Protein AF-A0A6I5X3L8-F1 (afdb_monomer)

pLDDT: mean 76.24, std 20.98, range [29.53, 98.12]

Sequence (202 aa):
MTALTVMTTLAADHVDAEERAVTPRTRTAPDVDALTDAVRVRVLARQAELRAQGRDLDLSEVEELADRMLAALPTVHPLDEPLGPFYDTAGLVAWLGISRQALFDRVRRGTVLACRTSDGHLLYPSLQFGRAGQVRPGVQEAVGAFTRRDIDGWTVGTWLTTPTAVFEGHSAVDYLVVHRSSAAAVRWVAQCAVEDAARWAA

Structure (mmCIF, N/CA/C/O backbone):
data_AF-A0A6I5X3L8-F1
#
_entry.id   AF-A0A6I5X3L8-F1
#
loop_
_atom_site.group_PDB
_atom_site.id
_atom_site.type_symbol
_atom_site.label_atom_id
_atom_site.label_alt_id
_atom_site.label_comp_id
_atom_site.label_asym_id
_atom_site.label_entity_id
_atom_site.label_seq_id
_atom_site.pdbx_PDB_ins_code
_atom_site.Cartn_x
_atom_site.Cartn_y
_atom_site.Cartn_z
_atom_site.occupancy
_atom_site.B_iso_or_equiv
_atom_site.auth_seq_id
_atom_site.auth_comp_id
_atom_site.auth_asym_id
_atom_site.auth_atom_id
_atom_site.pdbx_PDB_model_num
ATOM 1 N N . MET A 1 1 ? 79.323 -0.487 -27.328 1.00 42.06 1 MET A N 1
ATOM 2 C CA . MET A 1 1 ? 78.078 0.162 -26.869 1.00 42.06 1 MET A CA 1
ATOM 3 C C . MET A 1 1 ? 77.723 -0.485 -25.541 1.00 42.06 1 MET A C 1
ATOM 5 O O . MET A 1 1 ? 77.599 -1.699 -25.488 1.00 42.06 1 MET A O 1
ATOM 9 N N . THR A 1 2 ? 77.809 0.300 -24.475 1.00 31.92 2 THR A N 1
ATOM 10 C CA . THR A 1 2 ? 78.197 -0.095 -23.111 1.00 31.92 2 THR A CA 1
ATOM 11 C C . THR A 1 2 ? 77.039 -0.661 -22.285 1.00 31.92 2 THR A C 1
ATOM 13 O O . THR A 1 2 ? 75.935 -0.131 -22.339 1.00 31.92 2 THR A O 1
ATOM 16 N N . ALA A 1 3 ? 77.318 -1.691 -21.481 1.00 34.28 3 ALA A N 1
ATOM 17 C CA . ALA A 1 3 ? 76.490 -2.123 -20.357 1.00 34.28 3 ALA A CA 1
ATOM 18 C C . ALA A 1 3 ? 76.974 -1.440 -19.066 1.00 34.28 3 ALA A C 1
ATOM 20 O O . ALA A 1 3 ? 78.182 -1.409 -18.838 1.00 34.28 3 ALA A O 1
ATOM 21 N N . LEU A 1 4 ? 76.066 -0.957 -18.208 1.00 32.41 4 LEU A N 1
ATOM 22 C CA . LEU A 1 4 ? 76.307 -0.881 -16.762 1.00 32.41 4 LEU A CA 1
ATOM 23 C C . LEU A 1 4 ? 74.988 -0.824 -15.965 1.00 32.41 4 LEU A C 1
ATOM 25 O O . LEU A 1 4 ? 74.105 -0.016 -16.233 1.00 32.41 4 LEU A O 1
ATOM 29 N N . THR A 1 5 ? 74.915 -1.712 -14.982 1.00 36.94 5 THR A N 1
ATOM 30 C CA . THR A 1 5 ? 73.902 -1.912 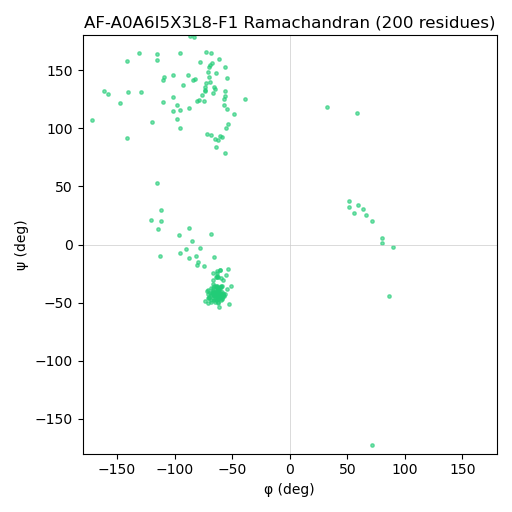-13.938 1.00 36.94 5 THR A CA 1
ATOM 31 C C . THR A 1 5 ? 73.887 -0.794 -12.892 1.00 36.94 5 THR A C 1
ATOM 33 O O . THR A 1 5 ? 74.967 -0.416 -12.451 1.00 36.94 5 THR A O 1
ATOM 36 N N . VAL A 1 6 ? 72.703 -0.414 -12.372 1.00 36.19 6 VAL A N 1
ATOM 37 C CA . VAL A 1 6 ? 72.481 -0.078 -10.941 1.00 36.19 6 VAL A CA 1
ATOM 38 C C . VAL A 1 6 ? 71.051 -0.484 -10.510 1.00 36.19 6 VAL A C 1
ATOM 40 O O . VAL A 1 6 ? 70.070 -0.034 -11.092 1.00 36.19 6 VAL A O 1
ATOM 43 N N . MET A 1 7 ? 70.952 -1.345 -9.487 1.00 34.78 7 MET A N 1
ATOM 44 C CA . MET A 1 7 ? 69.755 -1.656 -8.677 1.00 34.78 7 MET A CA 1
ATOM 45 C C . MET A 1 7 ? 69.376 -0.478 -7.763 1.00 34.78 7 MET A C 1
ATOM 47 O O . MET A 1 7 ? 70.297 0.129 -7.232 1.00 34.78 7 MET A O 1
ATOM 51 N N . THR A 1 8 ? 68.083 -0.263 -7.452 1.00 32.28 8 THR A N 1
ATOM 52 C CA . THR A 1 8 ? 67.546 0.023 -6.086 1.00 32.28 8 THR A CA 1
ATOM 53 C C . THR A 1 8 ? 65.996 0.001 -6.077 1.00 32.28 8 THR A C 1
ATOM 55 O O . THR A 1 8 ? 65.351 0.883 -6.624 1.00 32.28 8 THR A O 1
ATOM 58 N N . THR A 1 9 ? 65.426 -1.060 -5.491 1.00 29.53 9 THR A N 1
ATOM 59 C CA . THR A 1 9 ? 64.370 -1.123 -4.449 1.00 29.53 9 THR A CA 1
ATOM 60 C C . THR A 1 9 ? 63.244 -0.063 -4.351 1.00 29.53 9 THR A C 1
ATOM 62 O O . THR A 1 9 ? 63.488 1.071 -3.965 1.00 29.53 9 THR A O 1
ATOM 65 N N . LEU A 1 10 ? 62.001 -0.557 -4.521 1.00 32.00 10 LEU A N 1
ATOM 66 C CA . LEU A 1 10 ? 60.796 -0.411 -3.665 1.00 32.00 10 LEU A CA 1
ATOM 67 C C . LEU A 1 10 ? 60.232 0.994 -3.332 1.00 32.00 10 LEU A C 1
ATOM 69 O O . LEU A 1 10 ? 60.766 1.693 -2.480 1.00 32.00 10 LEU A O 1
ATOM 73 N N . ALA A 1 11 ? 59.030 1.292 -3.839 1.00 32.03 11 ALA A N 1
ATOM 74 C CA . ALA A 1 11 ? 57.932 1.874 -3.055 1.00 32.03 11 ALA A CA 1
ATOM 75 C C . ALA A 1 11 ? 56.604 1.664 -3.798 1.00 32.03 11 ALA A C 1
ATOM 77 O O . ALA A 1 11 ? 56.519 1.851 -5.008 1.00 32.03 11 ALA A O 1
ATOM 78 N N . ALA A 1 12 ? 55.615 1.194 -3.049 1.00 34.75 12 ALA A N 1
ATOM 79 C CA . ALA A 1 12 ? 54.332 0.705 -3.510 1.00 34.75 12 ALA A CA 1
ATOM 80 C C . ALA A 1 12 ? 53.349 1.826 -3.870 1.00 34.75 12 ALA A C 1
ATOM 82 O O . ALA A 1 12 ? 53.431 2.941 -3.356 1.00 34.75 12 ALA A O 1
ATOM 83 N N . ASP A 1 13 ? 52.398 1.440 -4.718 1.00 36.12 13 ASP A N 1
ATOM 84 C CA . ASP A 1 13 ? 51.126 2.097 -4.991 1.00 36.12 13 ASP A CA 1
ATOM 85 C C . ASP A 1 13 ? 50.457 2.678 -3.736 1.00 36.12 13 ASP A C 1
ATOM 87 O O . ASP A 1 13 ? 50.118 1.964 -2.786 1.00 36.12 13 ASP A O 1
ATOM 91 N N . HIS A 1 14 ? 50.156 3.970 -3.794 1.00 34.03 14 HIS A N 1
ATOM 92 C CA . HIS A 1 14 ? 48.988 4.536 -3.131 1.00 34.03 14 HIS A CA 1
ATOM 93 C C . HIS A 1 14 ? 48.406 5.602 -4.052 1.00 34.03 14 HIS A C 1
ATOM 95 O O . HIS A 1 14 ? 48.840 6.751 -4.065 1.00 34.03 14 HIS A O 1
ATOM 101 N N . VAL A 1 15 ? 47.463 5.177 -4.891 1.00 39.91 15 VAL A N 1
ATOM 102 C CA . VAL A 1 15 ? 46.553 6.090 -5.575 1.00 39.91 15 VAL A CA 1
ATOM 103 C C . VAL A 1 15 ? 45.274 6.075 -4.753 1.00 39.91 15 VAL A C 1
ATOM 105 O O . VAL A 1 15 ? 44.576 5.063 -4.702 1.00 39.91 15 VAL A O 1
ATOM 108 N N . ASP A 1 16 ? 45.038 7.184 -4.060 1.00 32.69 16 ASP A N 1
ATOM 109 C CA . ASP A 1 16 ? 43.863 7.461 -3.246 1.00 32.69 16 ASP A CA 1
ATOM 110 C C . ASP A 1 16 ? 42.579 7.311 -4.076 1.00 32.69 16 ASP A C 1
ATOM 112 O O . ASP A 1 16 ? 42.188 8.196 -4.839 1.00 32.69 16 ASP A O 1
ATOM 116 N N . ALA A 1 17 ? 41.908 6.173 -3.921 1.00 35.66 17 ALA A N 1
ATOM 117 C CA . ALA A 1 17 ? 40.502 6.028 -4.250 1.00 35.66 17 ALA A CA 1
ATOM 118 C C . ALA A 1 17 ? 39.717 6.259 -2.956 1.00 35.66 17 ALA A C 1
ATOM 120 O O . ALA A 1 17 ? 39.639 5.377 -2.103 1.00 35.66 17 ALA A O 1
ATOM 121 N N . GLU A 1 18 ? 39.161 7.463 -2.801 1.00 33.53 18 GLU A N 1
ATOM 122 C CA . GLU A 1 18 ? 38.148 7.760 -1.789 1.00 33.53 18 GLU A CA 1
ATOM 123 C C . GLU A 1 18 ? 36.940 6.837 -1.998 1.00 33.53 18 GLU A C 1
ATOM 125 O O . GLU A 1 18 ? 35.997 7.125 -2.741 1.00 33.53 18 GLU A O 1
ATOM 130 N N . GLU A 1 19 ? 36.970 5.707 -1.304 1.00 31.98 19 GLU A N 1
ATOM 131 C CA . GLU A 1 19 ? 35.821 4.882 -0.995 1.00 31.98 19 GLU A CA 1
ATOM 132 C C . GLU A 1 19 ? 34.868 5.729 -0.142 1.00 31.98 19 GLU A C 1
ATOM 134 O O . GLU A 1 19 ? 34.957 5.799 1.085 1.00 31.98 19 GLU A O 1
ATOM 139 N N . ARG A 1 20 ? 33.956 6.442 -0.813 1.00 34.31 20 ARG A N 1
ATOM 140 C CA . ARG A 1 20 ? 32.782 7.043 -0.178 1.00 34.31 20 ARG A CA 1
ATOM 141 C C . ARG A 1 20 ? 31.912 5.915 0.362 1.00 34.31 20 ARG A C 1
ATOM 143 O O . ARG A 1 20 ? 30.954 5.492 -0.282 1.00 34.31 20 ARG A O 1
ATOM 150 N N . ALA A 1 21 ? 32.257 5.452 1.557 1.00 32.84 21 ALA A N 1
ATOM 151 C CA . ALA A 1 21 ? 31.416 4.619 2.385 1.00 32.84 21 ALA A CA 1
ATOM 152 C C . ALA A 1 21 ? 30.064 5.326 2.546 1.00 32.84 21 ALA A C 1
ATOM 154 O O . ALA A 1 21 ? 29.917 6.307 3.278 1.00 32.84 21 ALA A O 1
ATOM 155 N N . VAL A 1 22 ? 29.059 4.837 1.820 1.00 34.56 22 VAL A N 1
ATOM 156 C CA . VAL A 1 22 ? 27.661 5.037 2.185 1.00 34.56 22 VAL A CA 1
ATOM 157 C C . VAL A 1 22 ? 27.489 4.294 3.501 1.00 34.56 22 VAL A C 1
ATOM 159 O O . VAL A 1 22 ? 27.236 3.095 3.535 1.00 34.56 22 VAL A O 1
ATOM 162 N N . THR A 1 23 ? 27.699 5.004 4.606 1.00 29.80 23 THR A N 1
ATOM 163 C CA . THR A 1 23 ? 27.299 4.535 5.926 1.00 29.80 23 THR A CA 1
ATOM 164 C C . THR A 1 23 ? 25.797 4.260 5.853 1.00 29.80 23 THR A C 1
ATOM 166 O O . THR A 1 23 ? 25.040 5.196 5.554 1.00 29.80 23 THR A O 1
ATOM 169 N N . PRO A 1 24 ? 25.328 3.023 6.099 1.00 33.91 24 PRO A N 1
ATOM 170 C CA . PRO A 1 24 ? 23.912 2.777 6.296 1.00 33.91 24 PRO A CA 1
ATOM 171 C C . PRO A 1 24 ? 23.470 3.718 7.409 1.00 33.91 24 PRO A C 1
ATOM 173 O O . PRO A 1 24 ? 23.999 3.672 8.520 1.00 33.91 24 PRO A O 1
ATOM 176 N N . ARG A 1 25 ? 22.566 4.652 7.105 1.00 33.22 25 ARG A N 1
ATOM 177 C CA . ARG A 1 25 ? 21.971 5.484 8.146 1.00 33.22 25 ARG A CA 1
ATOM 178 C C . ARG A 1 25 ? 21.106 4.547 8.970 1.00 33.22 25 ARG A C 1
ATOM 180 O O . ARG A 1 25 ? 19.961 4.304 8.601 1.00 33.22 25 ARG A O 1
ATOM 187 N N . THR A 1 26 ? 21.655 4.012 10.054 1.00 30.48 26 THR A N 1
ATOM 188 C CA . THR A 1 26 ? 20.891 3.316 11.082 1.00 30.48 26 THR A CA 1
ATOM 189 C C . THR A 1 26 ? 19.913 4.338 11.639 1.00 30.48 26 THR A C 1
ATOM 191 O O . THR A 1 26 ? 20.253 5.178 12.470 1.00 30.48 26 THR A O 1
ATOM 194 N N . ARG A 1 27 ? 18.703 4.363 11.083 1.00 38.72 27 ARG A N 1
ATOM 195 C CA . ARG A 1 27 ? 17.622 5.189 11.593 1.00 38.72 27 ARG A CA 1
ATOM 196 C C . ARG A 1 27 ? 17.214 4.504 12.886 1.00 38.72 27 ARG A C 1
ATOM 198 O O . ARG A 1 27 ? 16.476 3.529 12.826 1.00 38.72 27 ARG A O 1
ATOM 205 N N . THR A 1 28 ? 17.758 4.947 14.020 1.00 37.06 28 THR A N 1
ATOM 206 C CA . THR A 1 28 ? 17.375 4.430 15.337 1.00 37.06 28 THR A CA 1
ATOM 207 C C . THR A 1 28 ? 15.854 4.433 15.388 1.00 37.06 28 THR A C 1
ATOM 209 O O . THR A 1 28 ? 15.230 5.494 15.273 1.00 37.06 28 THR A O 1
ATOM 212 N N . ALA A 1 29 ? 15.256 3.242 15.416 1.00 48.53 29 ALA A N 1
ATOM 213 C CA . ALA A 1 29 ? 13.819 3.118 15.549 1.00 48.53 29 ALA A CA 1
ATOM 214 C C . ALA A 1 29 ? 13.432 3.864 16.836 1.00 48.53 29 ALA A C 1
ATOM 216 O O . ALA A 1 29 ? 14.135 3.718 17.839 1.00 48.53 29 ALA A O 1
ATOM 217 N N . PRO A 1 30 ? 12.406 4.730 16.814 1.00 54.38 30 PRO A N 1
ATOM 218 C CA . PRO A 1 30 ? 11.968 5.392 18.031 1.00 54.38 30 PRO A CA 1
ATOM 219 C C . PRO A 1 30 ? 11.611 4.316 19.060 1.00 54.38 30 PRO A C 1
ATOM 221 O O . PRO A 1 30 ? 10.823 3.420 18.760 1.00 54.38 30 PRO A O 1
ATOM 224 N N . ASP A 1 31 ? 12.236 4.403 20.232 1.00 66.75 31 ASP A N 1
ATOM 225 C CA . ASP A 1 31 ? 12.008 3.495 21.354 1.00 66.75 31 ASP A CA 1
ATOM 226 C C . ASP A 1 31 ? 10.540 3.573 21.821 1.00 66.75 31 ASP A C 1
ATOM 228 O O . ASP A 1 31 ? 9.833 4.552 21.546 1.00 66.75 31 ASP A O 1
ATOM 232 N N . VAL A 1 32 ? 10.072 2.546 22.529 1.00 65.38 32 VAL A N 1
ATOM 233 C CA . VAL A 1 32 ? 8.711 2.430 23.076 1.00 65.38 32 VAL A CA 1
ATOM 234 C C . VAL A 1 32 ? 8.323 3.675 23.874 1.00 65.38 32 VAL A C 1
ATOM 236 O O . VAL A 1 32 ? 7.183 4.135 23.781 1.00 65.38 32 VAL A O 1
ATOM 239 N N . ASP A 1 33 ? 9.276 4.279 24.580 1.00 67.31 33 ASP A N 1
ATOM 24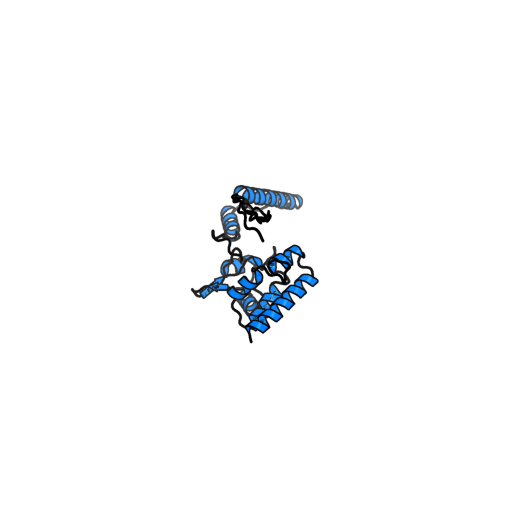0 C CA . ASP A 1 33 ? 9.074 5.519 25.330 1.00 67.31 33 ASP A CA 1
ATOM 241 C C . ASP A 1 33 ? 8.702 6.692 24.414 1.00 67.31 33 ASP A C 1
ATOM 243 O O . ASP A 1 33 ? 7.722 7.397 24.659 1.00 67.31 33 ASP A O 1
ATOM 247 N N . ALA A 1 34 ? 9.401 6.851 23.288 1.00 68.44 34 ALA A N 1
ATOM 248 C CA . ALA A 1 34 ? 9.114 7.908 22.322 1.00 68.44 34 ALA A CA 1
ATOM 249 C C . ALA A 1 34 ? 7.742 7.720 21.652 1.00 68.44 34 ALA A C 1
ATOM 251 O O . ALA A 1 34 ? 7.037 8.699 21.383 1.00 68.44 34 ALA A O 1
ATOM 252 N N . LEU A 1 35 ? 7.338 6.471 21.394 1.00 76.56 35 LEU A N 1
ATOM 253 C CA . LEU A 1 35 ? 5.991 6.155 20.915 1.00 76.56 35 LEU A CA 1
ATOM 254 C C . LEU A 1 35 ? 4.937 6.488 21.978 1.00 76.56 35 LEU A C 1
ATOM 256 O O . LEU A 1 35 ? 3.947 7.154 21.671 1.00 76.56 35 LEU A O 1
ATOM 260 N N . THR A 1 36 ? 5.159 6.058 23.218 1.00 77.50 36 THR A N 1
ATOM 261 C CA . THR A 1 36 ? 4.241 6.278 24.343 1.00 77.50 36 THR A CA 1
ATOM 262 C C . THR A 1 36 ? 4.042 7.770 24.602 1.00 77.50 36 THR A C 1
ATOM 264 O O . THR A 1 36 ? 2.905 8.228 24.739 1.00 77.50 36 THR A O 1
ATOM 267 N N . ASP A 1 37 ? 5.114 8.560 24.557 1.00 80.12 37 ASP A N 1
ATOM 268 C CA . ASP A 1 37 ? 5.053 10.017 24.673 1.00 80.12 37 ASP A CA 1
ATOM 269 C C . ASP A 1 37 ? 4.306 10.656 23.501 1.00 80.12 37 ASP A C 1
ATOM 271 O O . ASP A 1 37 ? 3.439 11.517 23.689 1.00 80.12 37 ASP A O 1
ATOM 275 N N . ALA A 1 38 ? 4.569 10.204 22.274 1.00 74.38 38 ALA A N 1
ATOM 276 C CA . ALA A 1 38 ? 3.875 10.695 21.091 1.00 74.38 38 ALA A CA 1
ATOM 277 C C . ALA A 1 38 ? 2.364 10.395 21.122 1.00 74.38 38 ALA A C 1
ATOM 279 O O . ALA A 1 38 ? 1.569 11.227 20.659 1.00 74.38 38 ALA A O 1
ATOM 280 N N . VAL A 1 39 ? 1.968 9.232 21.649 1.00 83.00 39 VAL A N 1
ATOM 281 C CA . VAL A 1 39 ? 0.567 8.844 21.870 1.00 83.00 39 VAL A CA 1
ATOM 282 C C . VAL A 1 39 ? -0.048 9.705 22.968 1.00 83.00 39 VAL A C 1
ATOM 284 O O . VAL A 1 39 ? -1.092 10.317 22.736 1.00 83.00 39 VAL A O 1
ATOM 287 N N . ARG A 1 40 ? 0.626 9.848 24.117 1.00 84.81 40 ARG A N 1
ATOM 288 C CA . ARG A 1 40 ? 0.184 10.689 25.241 1.00 84.81 40 ARG A CA 1
ATOM 289 C C . ARG A 1 40 ? -0.119 12.114 24.789 1.00 84.81 40 ARG A C 1
ATOM 291 O O . ARG A 1 40 ? -1.209 12.619 25.049 1.00 84.81 40 ARG A O 1
ATOM 298 N N . VAL A 1 41 ? 0.809 12.747 24.071 1.00 87.06 41 VAL A N 1
ATOM 299 C CA . VAL A 1 41 ? 0.642 14.121 23.567 1.00 87.06 41 VAL A CA 1
ATOM 300 C C . VAL A 1 41 ? -0.602 14.244 22.682 1.00 87.06 41 VAL A C 1
ATOM 302 O O . VAL A 1 41 ? -1.369 15.196 22.820 1.00 87.06 41 VAL A O 1
ATOM 305 N N . ARG A 1 42 ? -0.846 13.271 21.797 1.00 86.56 42 ARG A N 1
ATOM 306 C CA . ARG A 1 42 ? -2.001 13.286 20.883 1.00 86.56 42 ARG A CA 1
ATOM 307 C C . ARG A 1 42 ? -3.325 13.046 21.599 1.00 86.56 42 ARG A C 1
ATOM 309 O O . ARG A 1 42 ? -4.304 13.712 21.272 1.00 86.56 42 ARG A O 1
ATOM 316 N N . VAL A 1 43 ? -3.357 12.143 22.579 1.00 85.12 43 VAL A N 1
ATOM 317 C CA . VAL A 1 43 ? -4.552 11.896 23.400 1.00 85.12 43 VAL A CA 1
ATOM 318 C C . VAL A 1 43 ? -4.921 13.150 24.191 1.00 85.12 43 VAL A C 1
ATOM 320 O O . VAL A 1 43 ? -6.080 13.557 24.176 1.00 85.12 43 VAL A O 1
ATOM 323 N N . LEU A 1 44 ? -3.940 13.819 24.806 1.00 86.88 44 LEU A N 1
ATOM 324 C CA . LEU A 1 44 ? -4.170 15.059 25.553 1.00 86.88 44 LEU A CA 1
ATOM 325 C C . LEU A 1 44 ? -4.672 16.195 24.655 1.00 86.88 44 LEU A C 1
ATOM 327 O O . LEU A 1 44 ? -5.631 16.878 25.016 1.00 86.88 44 LEU A O 1
ATOM 331 N N . ALA A 1 45 ? -4.075 16.369 23.472 1.00 83.81 45 ALA A N 1
ATOM 332 C CA . ALA A 1 45 ? -4.543 17.349 22.493 1.00 83.81 45 ALA A CA 1
ATOM 333 C C . ALA A 1 45 ? -5.999 17.073 22.088 1.00 83.81 45 ALA A C 1
ATOM 335 O O . ALA A 1 45 ? -6.844 17.968 22.135 1.00 83.81 45 ALA A O 1
ATOM 336 N N . ARG A 1 46 ? -6.321 15.808 21.789 1.00 78.44 46 ARG A N 1
ATOM 337 C CA . ARG A 1 46 ? -7.680 15.401 21.430 1.00 78.44 46 ARG A CA 1
ATOM 338 C C . ARG A 1 46 ? -8.680 15.632 22.563 1.00 78.44 46 ARG A C 1
ATOM 340 O O . ARG A 1 46 ? -9.811 16.043 22.313 1.00 78.44 46 ARG A O 1
ATOM 347 N N . GLN A 1 47 ? -8.274 15.387 23.803 1.00 83.00 47 GLN A N 1
ATOM 348 C CA . GLN A 1 47 ? -9.118 15.636 24.963 1.00 83.00 47 GLN A CA 1
ATOM 349 C C . GLN A 1 47 ? -9.399 17.130 25.148 1.00 83.00 47 GLN A C 1
ATOM 351 O O . GLN A 1 47 ? -10.533 17.513 25.423 1.00 83.00 47 GLN A O 1
ATOM 356 N N . ALA A 1 48 ? -8.387 17.983 24.970 1.00 83.00 48 ALA A N 1
ATOM 357 C CA . ALA A 1 48 ? -8.549 19.432 25.048 1.00 83.00 48 ALA A CA 1
ATOM 358 C C . ALA A 1 48 ? -9.537 19.955 23.989 1.00 83.00 48 ALA A C 1
ATOM 360 O O . ALA A 1 48 ? -10.421 20.746 24.316 1.00 83.00 48 ALA A O 1
ATOM 361 N N . GLU A 1 49 ? -9.443 19.462 22.750 1.00 74.25 49 GLU A N 1
ATOM 362 C CA . GLU A 1 49 ? -10.393 19.785 21.675 1.00 74.25 49 GLU A CA 1
ATOM 363 C C . GLU A 1 49 ? -11.834 19.398 22.027 1.00 74.25 49 GLU A C 1
ATOM 365 O O . GLU A 1 49 ? -12.757 20.184 21.819 1.00 74.25 49 GLU A O 1
ATOM 370 N N . LEU A 1 50 ? -12.040 18.190 22.560 1.00 69.69 50 LEU A N 1
ATOM 371 C CA . LEU A 1 50 ? -13.369 17.708 22.936 1.00 69.69 50 LEU A CA 1
ATOM 372 C C . LEU A 1 50 ? -13.952 18.521 24.091 1.00 69.69 50 LEU A C 1
ATOM 374 O O . LEU A 1 50 ? -15.119 18.911 24.025 1.00 69.69 50 LEU A O 1
ATOM 378 N N . ARG A 1 51 ? -13.136 18.865 25.093 1.00 79.94 51 ARG A N 1
ATOM 379 C CA . ARG A 1 51 ? -13.573 19.711 26.212 1.00 79.94 51 ARG A CA 1
ATOM 380 C C . ARG A 1 51 ? -13.981 21.102 25.764 1.00 79.94 51 ARG A C 1
ATOM 382 O O . ARG A 1 51 ? -14.994 21.610 26.236 1.00 79.94 51 ARG A O 1
ATOM 389 N N . ALA A 1 52 ? -13.256 21.691 24.813 1.00 83.25 52 ALA A N 1
ATOM 390 C CA . ALA A 1 52 ? -13.648 22.964 24.209 1.00 83.25 52 ALA A CA 1
ATOM 391 C C . ALA A 1 52 ? -15.022 22.890 23.508 1.00 83.25 52 ALA A C 1
ATOM 393 O O . ALA A 1 52 ? -15.690 23.906 23.351 1.00 83.25 52 ALA A O 1
ATOM 394 N N . GLN A 1 53 ? -15.463 21.688 23.126 1.00 81.19 53 GLN A N 1
ATOM 395 C CA . GLN A 1 53 ? -16.772 21.405 22.530 1.00 81.19 53 GLN A CA 1
ATOM 396 C C . GLN A 1 53 ? -17.816 20.925 23.558 1.00 81.19 53 GLN A C 1
ATOM 398 O O . GLN A 1 53 ? -18.895 20.485 23.164 1.00 81.19 53 GLN A O 1
ATOM 403 N N . GLY A 1 54 ? -17.511 20.964 24.862 1.00 82.31 54 GLY A N 1
ATOM 404 C CA . GLY A 1 54 ? -18.395 20.466 25.922 1.00 82.31 54 GLY A CA 1
ATOM 405 C C . GLY A 1 54 ? -18.522 18.938 25.975 1.00 82.31 54 GLY A C 1
ATOM 406 O O . GLY A 1 54 ? -19.492 18.421 26.521 1.00 82.31 54 GLY A O 1
ATOM 407 N N . ARG A 1 55 ? -17.569 18.209 25.386 1.00 76.19 55 ARG A N 1
ATOM 408 C CA . ARG A 1 55 ? -17.496 16.739 25.363 1.00 76.19 55 ARG A CA 1
ATOM 409 C C . ARG A 1 55 ? -16.263 16.265 26.136 1.00 76.19 55 ARG A C 1
ATOM 411 O O . ARG A 1 55 ? -15.333 17.036 26.344 1.00 76.19 55 ARG A O 1
ATOM 418 N N . ASP A 1 56 ? -16.210 14.990 26.505 1.00 75.44 56 ASP A N 1
ATOM 419 C CA . ASP A 1 56 ? -14.994 14.378 27.058 1.00 75.44 56 ASP A CA 1
ATOM 420 C C . ASP A 1 56 ? -14.677 13.055 26.351 1.00 75.44 56 ASP A C 1
ATOM 422 O O . ASP A 1 56 ? -15.506 12.511 25.614 1.00 75.44 56 ASP A O 1
ATOM 426 N N . LEU A 1 57 ? -13.451 12.575 26.540 1.00 74.88 57 LEU A N 1
ATOM 427 C CA . LEU A 1 57 ? -13.068 11.219 26.170 1.00 74.88 57 LEU A CA 1
ATOM 428 C C . LEU A 1 57 ? -13.675 10.234 27.165 1.00 74.88 57 LEU A C 1
ATOM 430 O O . LEU A 1 57 ? -13.526 10.393 28.374 1.00 74.88 57 LEU A O 1
ATOM 434 N N . ASP A 1 58 ? -14.300 9.189 26.638 1.00 74.19 58 ASP A N 1
ATOM 435 C CA . ASP A 1 58 ? -14.679 8.025 27.424 1.00 74.19 58 ASP A CA 1
ATOM 436 C C . ASP A 1 58 ? -13.506 7.038 27.446 1.00 74.19 58 ASP A C 1
ATOM 438 O O . ASP A 1 58 ? -13.059 6.567 26.399 1.00 74.19 58 ASP A O 1
ATOM 442 N N . LEU A 1 59 ? -12.977 6.787 28.643 1.00 72.62 59 LEU A N 1
ATOM 443 C CA . LEU A 1 59 ? -11.855 5.881 28.904 1.00 72.62 59 LEU A CA 1
ATOM 444 C C . LEU A 1 59 ? -12.258 4.751 29.865 1.00 72.62 59 LEU A C 1
ATOM 446 O O . LEU A 1 59 ? -11.399 4.163 30.516 1.00 72.62 59 LEU A O 1
ATOM 450 N N . SER A 1 60 ? -13.557 4.470 29.991 1.00 69.50 60 SER A N 1
ATOM 451 C CA . SER A 1 60 ? -14.083 3.434 30.891 1.00 69.50 60 SER A CA 1
ATOM 452 C C . SER A 1 60 ? -13.558 2.024 30.577 1.00 69.50 60 SER A C 1
ATOM 454 O O . SER A 1 60 ? -13.369 1.234 31.497 1.00 69.50 60 SER A O 1
ATOM 456 N N . GLU A 1 61 ? -13.216 1.747 29.315 1.00 77.12 61 GLU A N 1
ATOM 457 C CA . GLU A 1 61 ? -12.622 0.484 28.844 1.00 77.12 61 GLU A CA 1
ATOM 458 C C . GLU A 1 61 ? -11.196 0.706 28.312 1.00 77.12 61 GLU A C 1
ATOM 460 O O . GLU A 1 61 ? -10.858 0.383 27.170 1.00 77.12 61 GLU A O 1
ATOM 465 N N . VAL A 1 62 ? -10.350 1.334 29.135 1.00 78.31 62 VAL A N 1
ATOM 466 C CA . VAL A 1 62 ? -8.989 1.730 28.736 1.00 78.31 62 VAL A CA 1
ATOM 467 C C . VAL A 1 62 ? -8.118 0.549 28.293 1.00 78.31 62 VAL A C 1
ATOM 469 O O . VAL A 1 62 ? -7.348 0.705 27.350 1.00 78.31 62 VAL A O 1
ATOM 472 N N . GLU A 1 63 ? -8.271 -0.625 28.909 1.00 73.38 63 GLU A N 1
ATOM 473 C CA . GLU A 1 63 ? -7.508 -1.834 28.559 1.00 73.38 63 GLU A CA 1
ATOM 474 C C . GLU A 1 63 ? -7.928 -2.392 27.190 1.00 73.38 63 GLU A C 1
ATOM 476 O O . GLU A 1 63 ? -7.085 -2.622 26.331 1.00 73.38 63 GLU A O 1
ATOM 481 N N . GLU A 1 64 ? -9.230 -2.489 26.902 1.00 66.25 64 GLU A N 1
ATOM 482 C CA . GLU A 1 64 ? -9.707 -2.932 25.581 1.00 66.25 64 GLU A CA 1
ATOM 483 C C . GLU A 1 64 ? -9.369 -1.925 24.472 1.00 66.25 64 GLU A C 1
ATOM 485 O O . GLU A 1 64 ? -9.176 -2.270 23.301 1.00 66.25 64 GLU A O 1
ATOM 490 N N . LEU A 1 65 ? -9.310 -0.638 24.820 1.00 72.00 65 LEU A N 1
ATOM 491 C CA . LEU A 1 65 ? -8.798 0.391 23.927 1.00 72.00 65 LEU A CA 1
ATOM 492 C C . LEU A 1 65 ? -7.292 0.219 23.689 1.00 72.00 65 LEU A C 1
ATOM 494 O O . LEU A 1 65 ? -6.855 0.346 22.543 1.00 72.00 65 LEU A O 1
ATOM 498 N N . ALA A 1 66 ? -6.515 -0.098 24.727 1.00 75.69 66 ALA A N 1
ATOM 499 C CA . ALA A 1 66 ? -5.089 -0.380 24.614 1.00 75.69 66 ALA A CA 1
ATOM 500 C C . ALA A 1 66 ? -4.831 -1.612 23.736 1.00 75.69 66 ALA A C 1
ATOM 502 O O . ALA A 1 66 ? -4.004 -1.530 22.829 1.00 75.69 66 ALA A O 1
ATOM 503 N N . ASP A 1 67 ? -5.600 -2.689 23.898 1.00 70.62 67 ASP A N 1
ATOM 504 C CA . ASP A 1 67 ? -5.526 -3.887 23.054 1.00 70.62 67 ASP A CA 1
ATOM 505 C C . ASP A 1 67 ? -5.827 -3.574 21.586 1.00 70.62 67 ASP A C 1
ATOM 507 O O . ASP A 1 67 ? -5.103 -4.001 20.684 1.00 70.62 67 ASP A O 1
ATOM 511 N N . ARG A 1 68 ? -6.853 -2.756 21.315 1.00 66.44 68 ARG A N 1
ATOM 512 C CA . ARG A 1 68 ? -7.151 -2.293 19.948 1.00 66.44 68 ARG A CA 1
ATOM 513 C C . ARG A 1 68 ? -6.037 -1.428 19.364 1.00 66.44 68 ARG A C 1
ATOM 515 O O . ARG A 1 68 ? -5.784 -1.495 18.162 1.00 66.44 68 ARG A O 1
ATOM 522 N N . MET A 1 69 ? -5.376 -0.612 20.183 1.00 68.06 69 MET A N 1
ATOM 523 C CA . MET A 1 69 ? -4.232 0.196 19.755 1.00 68.06 69 MET A CA 1
ATOM 524 C C . MET A 1 69 ? -2.999 -0.671 19.489 1.00 68.06 69 MET A C 1
ATOM 526 O O . MET A 1 69 ? -2.352 -0.476 18.464 1.00 68.06 69 MET A O 1
ATOM 530 N N . LEU A 1 70 ? -2.716 -1.649 20.356 1.00 70.31 70 LEU A N 1
ATOM 531 C CA . LEU A 1 70 ? -1.658 -2.649 20.193 1.00 70.31 70 LEU A CA 1
ATOM 532 C C . LEU A 1 70 ? -1.865 -3.470 18.920 1.00 70.31 70 LEU A C 1
ATOM 534 O O . LEU A 1 70 ? -0.934 -3.616 18.135 1.00 70.31 70 LEU A O 1
ATOM 538 N N . ALA A 1 71 ? -3.094 -3.917 18.657 1.00 66.12 71 ALA A N 1
ATOM 539 C CA . ALA A 1 71 ? -3.451 -4.629 17.431 1.00 66.12 71 ALA A CA 1
ATOM 540 C C . ALA A 1 71 ? -3.276 -3.777 16.158 1.00 66.12 71 ALA A 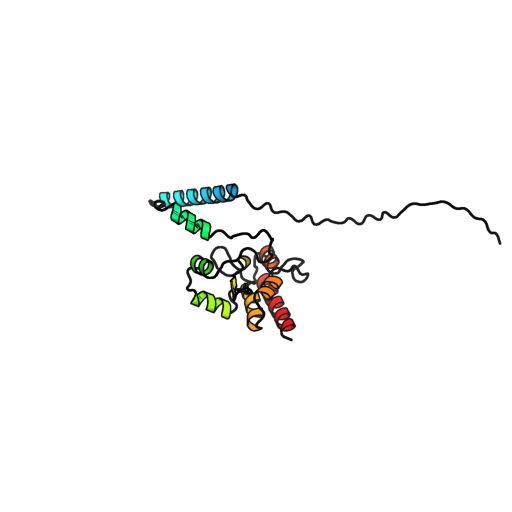C 1
ATOM 542 O O . ALA A 1 71 ? -3.131 -4.319 15.063 1.00 66.12 71 ALA A O 1
ATOM 543 N N . ALA A 1 72 ? -3.288 -2.447 16.285 1.00 62.62 72 ALA A N 1
ATOM 544 C CA . ALA A 1 72 ? -3.024 -1.521 15.188 1.00 62.62 72 ALA A CA 1
ATOM 545 C C . ALA A 1 72 ? -1.528 -1.199 15.011 1.00 62.62 72 ALA A C 1
ATOM 547 O O . ALA A 1 72 ? -1.158 -0.593 13.998 1.00 62.62 72 ALA A O 1
ATOM 548 N N . LEU A 1 73 ? -0.668 -1.573 15.969 1.00 67.31 73 LEU A N 1
ATOM 549 C CA . LEU A 1 73 ? 0.773 -1.388 15.841 1.00 67.31 73 LEU A CA 1
ATOM 550 C C . LEU A 1 73 ? 1.344 -2.399 14.837 1.00 67.31 73 LEU A C 1
ATOM 552 O O . LEU A 1 73 ? 1.021 -3.585 14.886 1.00 67.31 73 LEU A O 1
ATOM 556 N N . PRO A 1 74 ? 2.223 -1.959 13.925 1.00 53.97 74 PRO A N 1
ATOM 557 C CA . PRO A 1 74 ? 2.919 -2.878 13.041 1.00 53.97 74 PRO A CA 1
ATOM 558 C C . PRO A 1 74 ? 3.881 -3.762 13.846 1.00 53.97 74 PRO A C 1
ATOM 560 O O . PRO A 1 74 ? 4.709 -3.255 14.602 1.00 53.97 74 PRO A O 1
ATOM 563 N N . THR A 1 75 ? 3.830 -5.077 13.644 1.00 53.19 75 THR A N 1
ATOM 564 C CA . THR A 1 75 ? 4.849 -5.998 14.161 1.00 53.19 75 THR A CA 1
ATOM 565 C C . THR A 1 75 ? 6.085 -5.945 13.268 1.00 53.19 75 THR A C 1
ATOM 567 O O . THR A 1 75 ? 5.981 -6.165 12.059 1.00 53.19 75 THR A O 1
ATOM 570 N N . VAL A 1 76 ? 7.252 -5.661 13.847 1.00 48.00 76 VAL A N 1
ATOM 571 C CA . V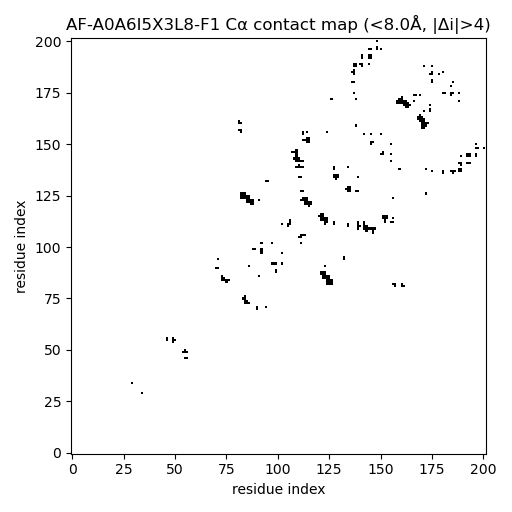AL A 1 76 ? 8.529 -5.618 13.121 1.00 48.00 76 VAL A CA 1
ATOM 572 C C . VAL A 1 76 ? 9.256 -6.947 13.331 1.00 48.00 76 VAL A C 1
ATOM 574 O O . VAL A 1 76 ? 9.542 -7.319 14.467 1.00 48.00 76 VAL A O 1
ATOM 577 N N . HIS A 1 77 ? 9.532 -7.679 12.250 1.00 41.00 77 HIS A N 1
ATOM 578 C CA . HIS A 1 77 ? 10.435 -8.831 12.280 1.00 41.00 77 HIS A CA 1
ATOM 579 C C . HIS A 1 77 ? 11.891 -8.323 12.187 1.00 41.00 77 HIS A C 1
ATOM 581 O O . HIS A 1 77 ? 12.133 -7.373 11.448 1.00 41.00 77 HIS A O 1
ATOM 587 N N . PRO A 1 78 ? 12.873 -8.916 12.895 1.00 36.28 78 PRO A N 1
ATOM 588 C CA . PRO A 1 78 ? 14.268 -8.439 12.956 1.00 36.28 78 PRO A CA 1
ATOM 589 C C . PRO A 1 78 ? 15.087 -8.574 11.655 1.00 36.28 78 PRO A C 1
ATOM 591 O O . PRO A 1 78 ? 16.295 -8.350 11.663 1.00 36.28 78 PRO A O 1
ATOM 594 N N . LEU A 1 79 ? 14.448 -8.921 10.539 1.00 30.50 79 LEU A N 1
ATOM 595 C CA . LEU A 1 79 ? 15.006 -8.718 9.208 1.00 30.50 79 LEU A CA 1
ATOM 596 C C . LEU A 1 79 ? 14.308 -7.473 8.669 1.00 30.50 79 LEU A C 1
ATOM 598 O O . LEU A 1 79 ? 13.090 -7.500 8.507 1.00 30.50 79 LEU A O 1
ATOM 602 N N . ASP A 1 80 ? 15.057 -6.393 8.452 1.00 38.56 80 ASP A N 1
ATOM 603 C CA . ASP A 1 80 ? 14.624 -5.214 7.693 1.00 38.56 80 ASP A CA 1
ATOM 604 C C . ASP A 1 80 ? 14.186 -5.657 6.282 1.00 38.56 80 ASP A C 1
ATOM 606 O O . ASP A 1 80 ? 14.939 -5.587 5.312 1.00 38.56 80 ASP A O 1
ATOM 610 N N . GLU A 1 81 ? 12.973 -6.193 6.170 1.00 51.62 81 GLU A N 1
ATOM 611 C CA . GLU A 1 81 ? 12.403 -6.657 4.916 1.00 51.62 81 GLU A CA 1
ATOM 612 C C . GLU A 1 81 ? 12.013 -5.402 4.113 1.00 51.62 81 GLU A C 1
ATOM 614 O O . GLU A 1 81 ? 11.217 -4.595 4.607 1.00 51.62 81 GLU A O 1
ATOM 619 N N . PRO A 1 82 ? 12.509 -5.205 2.876 1.00 57.44 82 PRO A N 1
ATOM 620 C CA . PRO A 1 82 ? 12.226 -4.013 2.063 1.00 57.44 82 PRO A CA 1
ATOM 621 C C . PRO A 1 82 ? 10.725 -3.718 1.874 1.00 57.44 82 PRO A C 1
ATOM 623 O O . PRO A 1 82 ? 10.332 -2.589 1.589 1.00 57.44 82 PRO A O 1
ATOM 626 N N . LEU A 1 83 ? 9.877 -4.735 2.063 1.00 63.41 83 LEU A N 1
ATOM 627 C CA . LEU A 1 83 ? 8.417 -4.681 1.966 1.00 63.41 83 LEU A CA 1
ATOM 628 C C . LEU A 1 83 ? 7.707 -4.132 3.220 1.00 63.41 83 LEU A C 1
ATOM 630 O O . LEU A 1 83 ? 6.517 -3.801 3.164 1.00 63.41 83 LEU A O 1
ATOM 634 N N . GLY A 1 84 ? 8.446 -3.953 4.316 1.00 61.25 84 GLY A N 1
ATOM 635 C CA . GLY A 1 84 ? 7.955 -3.415 5.578 1.00 61.25 84 GLY A CA 1
ATOM 636 C C . GLY A 1 84 ? 7.036 -4.376 6.340 1.00 61.25 84 GLY A C 1
ATOM 637 O O . GLY A 1 84 ? 6.872 -5.534 5.959 1.00 61.25 84 GLY A O 1
ATOM 638 N N . PRO A 1 85 ? 6.409 -3.907 7.433 1.00 72.25 85 PRO A N 1
ATOM 639 C CA . PRO A 1 85 ? 5.465 -4.721 8.184 1.00 72.25 85 PRO A CA 1
ATOM 640 C C . PRO A 1 85 ? 4.250 -5.062 7.318 1.00 72.25 85 PRO A C 1
ATOM 642 O O . PRO A 1 85 ? 3.827 -4.262 6.475 1.00 72.25 85 PRO A O 1
ATOM 645 N N . PHE A 1 86 ? 3.672 -6.238 7.543 1.00 78.62 86 PHE A N 1
ATOM 646 C CA . PHE A 1 86 ? 2.522 -6.740 6.799 1.00 78.62 86 PHE A CA 1
ATOM 647 C C . PHE A 1 86 ? 1.275 -6.732 7.676 1.00 78.62 86 PHE A C 1
ATOM 649 O O . PHE A 1 86 ? 1.339 -7.035 8.865 1.00 78.62 86 PHE A O 1
ATOM 656 N N . TYR A 1 87 ? 0.129 -6.445 7.070 1.00 80.44 87 TYR A N 1
ATOM 657 C CA . TYR A 1 87 ? -1.157 -6.793 7.661 1.00 80.44 87 TYR A CA 1
ATOM 658 C C . TYR A 1 87 ? -1.547 -8.202 7.229 1.00 80.44 87 TYR A C 1
ATOM 660 O O . TYR A 1 87 ? -1.285 -8.599 6.091 1.00 80.44 87 TYR A O 1
ATOM 668 N N . ASP A 1 88 ? -2.223 -8.937 8.105 1.00 82.69 88 ASP A N 1
ATOM 669 C CA . ASP A 1 88 ? -3.009 -10.092 7.689 1.00 82.69 88 ASP A CA 1
ATOM 670 C C . ASP A 1 88 ? -4.398 -9.643 7.192 1.00 82.69 88 ASP A C 1
ATOM 672 O O . ASP A 1 88 ? -4.753 -8.459 7.188 1.00 82.69 88 ASP A O 1
ATOM 676 N N . THR A 1 89 ? -5.217 -10.596 6.748 1.00 80.75 89 THR A N 1
ATOM 677 C CA . THR A 1 89 ? -6.554 -10.268 6.228 1.00 80.75 89 THR A CA 1
ATOM 678 C C . THR A 1 89 ? -7.495 -9.727 7.310 1.00 80.75 89 THR A C 1
ATOM 680 O O . THR A 1 89 ? -8.346 -8.896 6.999 1.00 80.75 89 THR A O 1
ATOM 683 N N . ALA A 1 90 ? -7.387 -10.201 8.554 1.00 78.94 90 ALA A N 1
ATOM 684 C CA . ALA A 1 90 ? -8.277 -9.788 9.636 1.00 78.94 90 ALA A CA 1
ATOM 685 C C . ALA A 1 90 ? -7.948 -8.360 10.096 1.00 78.94 90 ALA A C 1
ATOM 687 O O . ALA A 1 90 ? -8.840 -7.512 10.135 1.00 78.94 90 ALA A O 1
ATOM 688 N N . GLY A 1 91 ? -6.668 -8.080 10.340 1.00 79.38 91 GLY A N 1
ATOM 689 C CA . GLY A 1 91 ? -6.150 -6.768 10.703 1.00 79.38 91 GLY A CA 1
ATOM 690 C C . GLY A 1 91 ? -6.404 -5.732 9.615 1.00 79.38 91 GLY A C 1
ATOM 691 O O . GLY A 1 91 ? -6.879 -4.639 9.916 1.00 79.38 91 GLY A O 1
ATOM 692 N N . LEU A 1 92 ? -6.195 -6.078 8.337 1.00 87.94 92 LEU A N 1
ATOM 693 C CA . LEU A 1 92 ? -6.445 -5.135 7.245 1.00 87.94 92 LEU A CA 1
ATOM 694 C C . LEU A 1 92 ? -7.936 -4.802 7.083 1.00 87.94 92 LEU A C 1
ATOM 696 O O . LEU A 1 92 ? -8.289 -3.648 6.855 1.00 87.94 92 LEU A O 1
ATOM 700 N N . VAL A 1 93 ? -8.822 -5.794 7.215 1.00 89.50 93 VAL A N 1
ATOM 701 C CA . VAL A 1 93 ? -10.282 -5.586 7.188 1.00 89.50 93 VAL A CA 1
ATOM 702 C C . VAL A 1 93 ? -10.730 -4.693 8.340 1.00 89.50 93 VAL A C 1
ATOM 704 O O . VAL A 1 93 ? -11.473 -3.738 8.108 1.00 89.50 93 VAL A O 1
ATOM 707 N N . ALA A 1 94 ? -10.254 -4.973 9.555 1.00 84.81 94 ALA A N 1
ATOM 708 C CA . ALA A 1 94 ? -10.571 -4.179 10.734 1.00 84.81 94 ALA A CA 1
ATOM 709 C C . ALA A 1 94 ? -10.080 -2.732 10.583 1.00 84.81 94 ALA A C 1
ATOM 711 O O . ALA A 1 94 ? -10.828 -1.797 10.856 1.00 84.81 94 ALA A O 1
ATOM 712 N N . TRP A 1 95 ? -8.857 -2.545 10.081 1.00 83.44 95 TRP A N 1
ATOM 713 C CA . TRP A 1 95 ? -8.271 -1.222 9.896 1.00 83.44 95 TRP A CA 1
ATOM 714 C C . TRP A 1 95 ? -8.966 -0.400 8.802 1.00 83.44 95 TRP A C 1
ATOM 716 O O . TRP A 1 95 ? -9.240 0.782 9.001 1.00 83.44 95 TRP A O 1
ATOM 726 N N . LEU A 1 96 ? -9.278 -1.012 7.655 1.00 87.81 96 LEU A N 1
ATOM 727 C CA . LEU A 1 96 ? -9.932 -0.323 6.538 1.00 87.81 96 LEU A CA 1
ATOM 728 C C . LEU A 1 96 ? -11.447 -0.155 6.724 1.00 87.81 96 LEU A C 1
ATOM 730 O O . LEU A 1 96 ? -12.061 0.598 5.969 1.00 87.81 96 LEU A O 1
ATOM 734 N N . GLY A 1 97 ? -12.063 -0.876 7.666 1.00 90.00 97 GLY A N 1
ATOM 735 C CA . GLY A 1 97 ? -13.514 -0.874 7.857 1.00 90.00 97 GLY A CA 1
ATOM 736 C C . GLY A 1 97 ? -14.289 -1.429 6.654 1.00 90.00 97 GLY A C 1
ATOM 737 O O . GLY A 1 97 ? -15.403 -0.985 6.381 1.00 90.00 97 GLY A O 1
ATOM 738 N N . ILE A 1 98 ? -13.704 -2.373 5.905 1.00 92.62 98 ILE A N 1
ATOM 739 C CA . ILE A 1 98 ? -14.318 -2.992 4.714 1.00 92.62 98 ILE A CA 1
ATOM 740 C C . ILE A 1 98 ? -14.566 -4.481 4.929 1.00 92.62 98 ILE A C 1
ATOM 742 O O . ILE A 1 98 ? -13.905 -5.118 5.738 1.00 92.62 98 ILE A O 1
ATOM 746 N N . SER A 1 99 ? -15.472 -5.086 4.161 1.00 94.88 99 SER A N 1
ATOM 747 C CA . SER A 1 99 ? -15.656 -6.538 4.225 1.00 94.88 99 SER A CA 1
ATOM 748 C C . SER A 1 99 ? -14.452 -7.293 3.646 1.00 94.88 99 SER A C 1
ATOM 750 O O . SER A 1 99 ? -13.753 -6.814 2.749 1.00 94.88 99 SER A O 1
ATOM 752 N N . ARG A 1 100 ? -14.253 -8.539 4.096 1.00 92.94 100 ARG A N 1
ATOM 753 C CA . ARG A 1 100 ? -13.263 -9.462 3.511 1.00 92.94 100 ARG A CA 1
ATOM 754 C C . ARG A 1 100 ? -13.455 -9.629 1.999 1.00 92.94 100 ARG A C 1
ATOM 756 O O . ARG A 1 100 ? -12.480 -9.685 1.258 1.00 92.94 100 ARG A O 1
ATOM 763 N N . GLN A 1 101 ? -14.706 -9.672 1.541 1.00 94.88 101 GLN A N 1
ATOM 764 C CA . GLN A 1 101 ? -15.033 -9.772 0.120 1.00 94.88 101 GLN A CA 1
ATOM 765 C C . GLN A 1 101 ? -14.596 -8.524 -0.654 1.00 94.88 101 GLN A C 1
ATOM 767 O O . GLN A 1 101 ? -13.968 -8.653 -1.700 1.00 94.88 101 GLN A O 1
ATOM 772 N N . ALA A 1 102 ? -14.827 -7.327 -0.105 1.00 95.38 102 ALA A N 1
ATOM 773 C CA . ALA A 1 102 ? -14.357 -6.084 -0.710 1.00 95.38 102 ALA A CA 1
ATOM 774 C C . ALA A 1 102 ? -12.822 -6.028 -0.791 1.00 95.38 102 ALA A C 1
ATOM 776 O O . ALA A 1 102 ? -12.275 -5.561 -1.789 1.00 95.38 102 ALA A O 1
ATOM 777 N N . LEU A 1 103 ? -12.113 -6.537 0.224 1.00 95.12 103 LEU A N 1
ATOM 778 C CA . LEU A 1 103 ? -10.654 -6.646 0.181 1.00 95.12 103 LEU A CA 1
ATOM 779 C C . LEU A 1 103 ? -10.187 -7.604 -0.927 1.00 95.12 103 LEU A C 1
ATOM 781 O O . LEU A 1 103 ? -9.330 -7.233 -1.727 1.00 95.12 103 LEU A O 1
ATOM 785 N N . PHE A 1 104 ? -10.774 -8.798 -1.035 1.00 94.19 104 PHE A N 1
ATOM 786 C CA . PHE A 1 104 ? -10.417 -9.741 -2.100 1.00 94.19 104 PHE A CA 1
ATOM 787 C C . PHE A 1 104 ? -10.744 -9.220 -3.500 1.00 94.19 104 PHE A C 1
ATOM 789 O O . PHE A 1 104 ? -9.949 -9.413 -4.419 1.00 94.19 104 PHE A O 1
ATOM 796 N N . ASP A 1 105 ? -11.849 -8.493 -3.666 1.00 96.06 105 ASP A N 1
ATOM 797 C CA . ASP A 1 105 ? -12.160 -7.818 -4.926 1.00 96.06 105 ASP A CA 1
ATOM 798 C C . ASP A 1 105 ? -11.094 -6.777 -5.285 1.00 96.06 105 ASP A C 1
ATOM 800 O O . ASP A 1 105 ? -10.707 -6.661 -6.451 1.00 96.06 105 ASP A O 1
ATOM 804 N N . ARG A 1 106 ? -10.571 -6.041 -4.296 1.00 96.06 106 ARG A N 1
ATOM 805 C CA . ARG A 1 106 ? -9.481 -5.080 -4.508 1.00 96.06 106 ARG A CA 1
ATOM 806 C C . ARG A 1 106 ? -8.177 -5.755 -4.921 1.00 96.06 106 ARG A C 1
ATOM 808 O O . ARG A 1 106 ? -7.520 -5.234 -5.825 1.00 96.06 106 ARG A O 1
ATOM 815 N N . VAL A 1 107 ? -7.836 -6.895 -4.317 1.00 95.19 107 VAL A N 1
ATOM 816 C CA . VAL A 1 107 ? -6.672 -7.714 -4.705 1.00 95.19 107 VAL A CA 1
ATOM 817 C C . VAL A 1 107 ? -6.834 -8.223 -6.132 1.00 95.19 107 VAL A C 1
ATOM 819 O O . VAL A 1 107 ? -5.962 -8.008 -6.965 1.00 95.19 107 VAL A O 1
ATOM 822 N N . ARG A 1 108 ? -7.989 -8.815 -6.457 1.00 94.06 108 ARG A N 1
ATOM 823 C CA . ARG A 1 108 ? -8.280 -9.338 -7.799 1.00 94.06 108 ARG A CA 1
ATOM 824 C C . ARG A 1 108 ? -8.210 -8.257 -8.879 1.00 94.06 108 ARG A C 1
ATOM 826 O O . ARG A 1 108 ? -7.793 -8.527 -9.998 1.00 94.06 108 ARG A O 1
ATOM 833 N N . ARG A 1 109 ? -8.630 -7.029 -8.561 1.00 93.75 109 ARG A N 1
ATOM 834 C CA . ARG A 1 109 ? -8.544 -5.876 -9.474 1.00 93.75 109 ARG A CA 1
ATOM 835 C C . ARG A 1 109 ? -7.138 -5.270 -9.558 1.00 93.75 109 ARG A C 1
ATOM 837 O O . ARG A 1 109 ? -6.956 -4.317 -10.312 1.00 93.75 109 ARG A O 1
ATOM 844 N N . GLY A 1 110 ? -6.173 -5.767 -8.782 1.00 94.06 110 GLY A N 1
ATOM 845 C CA . GLY A 1 110 ? -4.821 -5.215 -8.705 1.00 94.06 110 GLY A CA 1
ATOM 846 C C . GLY A 1 110 ? -4.777 -3.818 -8.085 1.00 94.06 110 GLY A C 1
ATOM 847 O O . GLY A 1 110 ? -3.897 -3.028 -8.394 1.00 94.06 110 GLY A O 1
ATOM 848 N N . THR A 1 111 ? -5.757 -3.480 -7.243 1.00 94.44 111 THR A N 1
ATOM 849 C CA . THR A 1 111 ? -5.805 -2.185 -6.535 1.00 94.44 111 THR A CA 1
ATOM 850 C C . THR A 1 111 ? -5.211 -2.252 -5.131 1.00 94.44 111 THR A C 1
ATOM 852 O O . THR A 1 111 ? -5.097 -1.226 -4.467 1.00 94.44 111 THR A O 1
ATOM 855 N N . VAL A 1 112 ? -4.874 -3.457 -4.668 1.00 96.19 112 VAL A N 1
ATOM 856 C CA . VAL A 1 112 ? -4.181 -3.754 -3.412 1.00 96.19 112 VAL A CA 1
ATOM 857 C C . VAL A 1 112 ? -3.205 -4.886 -3.701 1.00 96.19 112 VAL A C 1
ATOM 859 O O . VAL A 1 112 ? -3.591 -5.893 -4.293 1.00 96.19 112 VAL A O 1
ATOM 862 N N . LEU A 1 113 ? -1.958 -4.722 -3.275 1.00 94.56 113 LEU A N 1
ATOM 863 C CA . LEU A 1 113 ? -0.941 -5.760 -3.310 1.00 94.56 113 LEU A CA 1
ATOM 864 C C . LEU A 1 113 ? -1.189 -6.759 -2.182 1.00 94.56 113 LEU A C 1
ATOM 866 O O . LEU A 1 113 ? -1.297 -6.368 -1.016 1.00 94.56 113 LEU A O 1
ATOM 870 N N . ALA A 1 114 ? -1.225 -8.038 -2.539 1.00 92.94 114 ALA A N 1
ATOM 871 C CA . ALA A 1 114 ? -1.240 -9.139 -1.594 1.00 92.94 114 ALA A CA 1
ATOM 872 C C . ALA A 1 114 ? -0.156 -10.150 -1.966 1.00 92.94 114 ALA A C 1
ATOM 874 O O . ALA A 1 114 ? -0.067 -10.585 -3.113 1.00 92.94 114 ALA A O 1
ATOM 875 N N . CYS A 1 115 ? 0.636 -10.537 -0.979 1.00 88.00 115 CYS A N 1
ATOM 876 C CA . CYS A 1 115 ? 1.678 -11.539 -1.082 1.00 88.00 115 CYS A CA 1
ATOM 877 C C . CYS A 1 115 ? 1.155 -12.850 -0.489 1.00 88.00 115 CYS A C 1
ATOM 879 O O . CYS A 1 115 ? 0.652 -12.865 0.636 1.00 88.00 115 CYS A O 1
ATOM 881 N N . ARG A 1 116 ? 1.236 -13.948 -1.248 1.00 86.31 116 ARG A N 1
ATOM 882 C CA . ARG A 1 116 ? 0.778 -15.265 -0.790 1.00 86.31 116 ARG A CA 1
ATOM 883 C C . ARG A 1 116 ? 1.945 -16.056 -0.223 1.00 86.31 116 ARG A C 1
ATOM 885 O O . ARG A 1 116 ? 2.861 -16.396 -0.963 1.00 86.31 116 ARG A O 1
ATOM 892 N N . THR A 1 117 ? 1.913 -16.360 1.063 1.00 78.69 117 THR A N 1
ATOM 893 C CA . THR A 1 117 ? 2.921 -17.197 1.725 1.00 78.69 117 THR A CA 1
ATOM 894 C C . THR A 1 117 ? 2.840 -18.651 1.249 1.00 78.69 117 THR A C 1
ATOM 896 O O . THR A 1 117 ? 1.852 -19.074 0.643 1.00 78.69 117 THR A O 1
ATOM 899 N N . SER A 1 118 ? 3.882 -19.439 1.519 1.00 75.00 118 SER A N 1
ATOM 900 C CA . SER A 1 118 ? 3.953 -20.858 1.135 1.00 75.00 118 SER A CA 1
ATOM 901 C C . SER A 1 118 ? 2.868 -21.725 1.787 1.00 75.00 118 SER A C 1
ATOM 903 O O . SER A 1 118 ? 2.439 -22.711 1.196 1.00 75.00 118 SER A O 1
ATOM 905 N N . ASP A 1 119 ? 2.383 -21.334 2.966 1.00 67.12 119 ASP A N 1
ATOM 906 C CA . ASP A 1 119 ? 1.255 -21.942 3.684 1.00 67.12 119 ASP A CA 1
ATOM 907 C C . ASP A 1 119 ? -0.125 -21.410 3.230 1.00 67.12 119 ASP A C 1
ATOM 909 O O . ASP A 1 119 ? -1.166 -21.829 3.735 1.00 67.12 119 ASP A O 1
ATOM 913 N N . GLY A 1 120 ? -0.158 -20.528 2.226 1.00 74.44 120 GLY A N 1
ATOM 914 C CA . GLY A 1 120 ? -1.376 -20.080 1.552 1.00 74.44 120 GLY A CA 1
ATOM 915 C C . GLY A 1 120 ? -2.050 -18.852 2.164 1.00 74.44 120 GLY A C 1
ATOM 916 O O . GLY A 1 120 ? -3.040 -18.370 1.593 1.00 74.44 120 GLY A O 1
ATOM 917 N N . HIS A 1 121 ? -1.520 -18.309 3.262 1.00 79.56 121 HIS A N 1
ATOM 918 C CA . HIS A 1 121 ? -1.991 -17.053 3.839 1.00 79.56 121 HIS A CA 1
ATOM 919 C C . HIS A 1 121 ? -1.695 -15.853 2.928 1.00 79.56 121 HIS A C 1
ATOM 921 O O . HIS A 1 121 ? -0.822 -15.879 2.062 1.00 79.56 121 HIS A O 1
ATOM 927 N N . LEU A 1 122 ? -2.487 -14.791 3.094 1.00 83.69 122 LEU A N 1
ATOM 928 C CA . LEU A 1 122 ? -2.318 -13.536 2.367 1.00 83.69 122 LEU A CA 1
ATOM 929 C C . LEU A 1 122 ? -1.838 -12.456 3.323 1.00 83.69 122 LEU A C 1
ATOM 931 O O . LEU A 1 122 ? -2.512 -12.151 4.312 1.00 83.69 122 LEU A O 1
ATOM 935 N N . LEU A 1 123 ? -0.697 -11.880 2.969 1.00 85.50 123 LEU A N 1
ATOM 936 C CA . LEU A 1 123 ? -0.055 -10.771 3.649 1.00 85.50 123 LEU A CA 1
ATOM 937 C C . LEU A 1 123 ? -0.139 -9.520 2.780 1.00 85.50 123 LEU A C 1
ATOM 939 O O . LEU A 1 123 ? 0.012 -9.580 1.561 1.00 85.50 123 LEU A O 1
ATOM 943 N N . TYR A 1 124 ? -0.365 -8.375 3.407 1.00 88.62 124 TYR A N 1
ATOM 944 C CA . TYR A 1 124 ? -0.546 -7.102 2.720 1.00 88.62 124 TYR A CA 1
ATOM 945 C C . TYR A 1 124 ? 0.541 -6.130 3.183 1.00 88.62 124 TYR A C 1
ATOM 947 O O . TYR A 1 124 ? 0.451 -5.627 4.306 1.00 88.62 124 TYR A O 1
ATOM 955 N N . PRO A 1 125 ? 1.565 -5.854 2.353 1.00 87.00 125 PRO A N 1
ATOM 956 C CA . PRO A 1 125 ? 2.645 -4.940 2.718 1.00 87.00 125 PRO A CA 1
ATOM 957 C C . PRO A 1 125 ? 2.095 -3.567 3.106 1.00 87.00 125 PRO A C 1
ATOM 959 O O . PRO A 1 125 ? 1.333 -2.973 2.339 1.00 87.00 125 PRO A O 1
ATOM 962 N N . SER A 1 126 ? 2.469 -3.041 4.272 1.00 85.44 126 SER A N 1
ATOM 963 C CA . SER A 1 126 ? 1.963 -1.750 4.768 1.00 85.44 126 SER A CA 1
ATOM 964 C C . SER A 1 126 ? 2.429 -0.557 3.930 1.00 85.44 126 SER A C 1
ATOM 966 O O . SER A 1 126 ? 1.727 0.456 3.866 1.00 85.44 126 SER A O 1
ATOM 968 N N . LEU A 1 127 ? 3.566 -0.684 3.228 1.00 84.31 127 LEU A N 1
ATOM 969 C CA . LEU A 1 127 ? 4.153 0.380 2.405 1.00 84.31 127 LEU A CA 1
ATOM 970 C C . LEU A 1 127 ? 3.195 0.929 1.346 1.00 84.31 127 LEU A C 1
ATOM 972 O O . LEU A 1 127 ? 3.289 2.097 0.963 1.00 84.31 127 LEU A O 1
ATOM 976 N N . GLN A 1 128 ? 2.231 0.114 0.913 1.00 89.75 128 GLN A N 1
ATOM 977 C CA . GLN A 1 128 ? 1.291 0.496 -0.130 1.00 89.75 128 GLN A CA 1
ATOM 978 C C . GLN A 1 128 ? 0.239 1.482 0.377 1.00 89.75 128 GLN A C 1
ATOM 980 O O . GLN A 1 128 ? -0.390 2.144 -0.440 1.00 89.75 128 GLN A O 1
ATOM 985 N N . PHE A 1 129 ? 0.033 1.599 1.692 1.00 87.81 129 PHE A N 1
ATOM 986 C CA . PHE A 1 129 ? -1.045 2.400 2.256 1.00 87.81 129 PHE A CA 1
ATOM 987 C C . PHE A 1 129 ? -0.569 3.765 2.773 1.00 87.81 129 PHE A C 1
ATOM 989 O O . PHE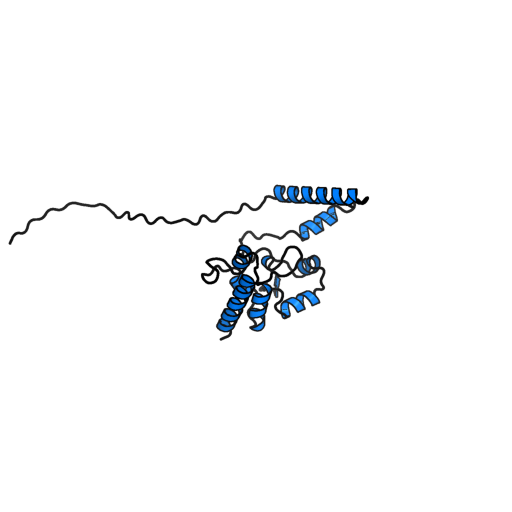 A 1 129 ? 0.546 3.953 3.272 1.00 87.81 129 PHE A O 1
ATOM 996 N N . GLY A 1 130 ? -1.447 4.756 2.631 1.00 82.50 130 GLY A N 1
ATOM 997 C CA . GLY A 1 130 ? -1.365 6.056 3.281 1.00 82.50 130 GLY A CA 1
ATOM 998 C C . GLY A 1 130 ? -1.998 6.039 4.675 1.00 82.50 130 GLY A C 1
ATOM 999 O O . GLY A 1 130 ? -2.537 5.035 5.132 1.00 82.50 130 GLY A O 1
ATOM 1000 N N . ARG A 1 131 ? -1.967 7.192 5.354 1.00 73.88 131 ARG A N 1
ATOM 1001 C CA . ARG A 1 131 ? -2.419 7.328 6.753 1.00 73.88 131 ARG A CA 1
ATOM 1002 C C . ARG A 1 131 ? -3.893 6.981 6.997 1.00 73.88 131 ARG A C 1
ATOM 1004 O O . ARG A 1 131 ? -4.241 6.697 8.133 1.00 73.88 131 ARG A O 1
ATOM 1011 N N . ALA A 1 132 ? -4.738 7.034 5.970 1.00 74.88 132 ALA A N 1
ATOM 1012 C CA . ALA A 1 132 ? -6.168 6.747 6.067 1.00 74.88 132 ALA A CA 1
ATOM 1013 C C . ALA A 1 132 ? -6.557 5.449 5.329 1.00 74.88 132 ALA A C 1
ATOM 1015 O O . ALA A 1 132 ? -7.717 5.274 4.970 1.00 74.88 132 ALA A O 1
ATOM 1016 N N . GLY A 1 133 ? -5.600 4.550 5.058 1.00 78.94 133 GLY A N 1
ATOM 1017 C CA . GLY A 1 133 ? -5.882 3.258 4.418 1.00 78.94 133 GLY A CA 1
ATOM 1018 C C . GLY A 1 133 ? -6.062 3.297 2.897 1.00 78.94 133 GLY A C 1
ATOM 1019 O O . GLY A 1 133 ? -6.286 2.264 2.260 1.00 78.94 133 GLY A O 1
ATOM 1020 N N . GLN A 1 134 ? -5.928 4.469 2.275 1.00 86.88 134 GLN A N 1
ATOM 1021 C CA . GLN A 1 134 ? -5.869 4.596 0.822 1.00 86.88 134 GLN A CA 1
ATOM 1022 C C . GLN A 1 134 ? -4.565 4.000 0.288 1.00 86.88 134 GLN A C 1
ATOM 1024 O O . GLN A 1 134 ? -3.507 4.212 0.878 1.00 86.88 134 GLN A O 1
ATOM 1029 N N . VAL A 1 135 ? -4.618 3.290 -0.839 1.00 90.88 135 VAL A N 1
ATOM 1030 C CA . VAL A 1 135 ? -3.388 2.845 -1.508 1.00 90.88 135 VAL A CA 1
ATOM 1031 C C . VAL A 1 135 ? -2.729 4.055 -2.165 1.00 90.88 135 VAL A C 1
ATOM 1033 O O . VAL A 1 135 ? -3.407 4.939 -2.690 1.00 90.88 135 VAL A O 1
ATOM 1036 N N . ARG A 1 136 ? -1.405 4.141 -2.064 1.00 90.31 136 ARG A N 1
ATOM 1037 C CA . ARG A 1 136 ? -0.622 5.265 -2.568 1.00 90.31 136 ARG A CA 1
ATOM 1038 C C . ARG A 1 136 ? -0.727 5.338 -4.095 1.00 90.31 136 ARG A C 1
ATOM 1040 O O . ARG A 1 136 ? -0.529 4.314 -4.756 1.00 90.31 136 ARG A O 1
ATOM 1047 N N . PRO A 1 137 ? -0.971 6.533 -4.662 1.00 91.56 137 PRO A N 1
ATOM 1048 C CA . PRO A 1 137 ? -0.833 6.753 -6.097 1.00 91.56 137 PRO A CA 1
ATOM 1049 C C . PRO A 1 137 ? 0.563 6.346 -6.584 1.00 91.56 137 PRO A C 1
ATOM 1051 O O . PRO A 1 137 ? 1.552 6.531 -5.874 1.00 91.56 137 PRO A O 1
ATOM 1054 N N . GLY A 1 138 ? 0.643 5.780 -7.780 1.00 93.19 138 GLY A N 1
ATOM 1055 C CA . GLY A 1 138 ? 1.837 5.162 -8.358 1.00 93.19 138 GLY A CA 1
ATOM 1056 C C . GLY A 1 138 ? 1.990 3.694 -7.957 1.00 93.19 138 GLY A C 1
ATOM 1057 O O . GLY A 1 138 ? 2.237 2.849 -8.816 1.00 93.19 138 GLY A O 1
ATOM 1058 N N . VAL A 1 139 ? 1.778 3.365 -6.676 1.00 94.31 139 VAL A N 1
ATOM 1059 C CA . VAL A 1 139 ? 1.815 1.971 -6.200 1.00 94.31 139 VAL A CA 1
ATOM 1060 C C . VAL A 1 139 ? 0.607 1.200 -6.722 1.00 94.31 139 VAL A C 1
ATOM 1062 O O . VAL A 1 139 ? 0.768 0.101 -7.245 1.00 94.31 139 VAL A O 1
ATOM 1065 N N . GLN A 1 140 ? -0.596 1.775 -6.630 1.00 95.94 140 GLN A N 1
ATOM 1066 C CA . GLN A 1 140 ? -1.815 1.125 -7.122 1.00 95.94 140 GLN A CA 1
ATOM 1067 C C . GLN A 1 140 ? -1.723 0.793 -8.621 1.00 95.94 140 GLN A C 1
ATOM 1069 O O . GLN A 1 140 ? -2.102 -0.293 -9.052 1.00 95.94 140 GLN A O 1
ATOM 1074 N N . GLU A 1 141 ? -1.216 1.726 -9.423 1.00 96.31 141 GLU A N 1
ATOM 1075 C CA . GLU A 1 141 ? -1.059 1.588 -10.867 1.00 96.31 141 GLU A CA 1
ATOM 1076 C C . GLU A 1 141 ? -0.027 0.515 -11.219 1.00 96.31 141 GLU A C 1
ATOM 1078 O O . GLU A 1 141 ? -0.294 -0.312 -12.096 1.00 96.31 141 GLU A O 1
ATOM 1083 N N . ALA A 1 142 ? 1.105 0.489 -10.507 1.00 96.38 142 ALA A N 1
ATOM 1084 C CA . ALA A 1 142 ? 2.132 -0.532 -10.678 1.00 96.38 142 ALA A CA 1
ATOM 1085 C C . ALA A 1 142 ? 1.594 -1.930 -10.344 1.00 96.38 142 ALA A C 1
ATOM 1087 O O . ALA A 1 142 ? 1.679 -2.839 -11.169 1.00 96.38 142 ALA A O 1
ATOM 1088 N N . VAL A 1 143 ? 0.943 -2.091 -9.186 1.00 96.56 143 VAL A N 1
ATOM 1089 C CA . VAL A 1 143 ? 0.313 -3.361 -8.785 1.00 96.56 143 VAL A CA 1
ATOM 1090 C C . VAL A 1 143 ? -0.704 -3.812 -9.830 1.00 96.56 143 VAL A C 1
ATOM 1092 O O . VAL A 1 143 ? -0.703 -4.975 -10.234 1.00 96.56 143 VAL A O 1
ATOM 1095 N N . GLY A 1 144 ? -1.531 -2.895 -10.331 1.00 96.38 144 GLY A N 1
ATOM 1096 C CA . GLY A 1 144 ? -2.499 -3.192 -11.379 1.00 96.38 144 GLY A CA 1
ATOM 1097 C C . GLY A 1 144 ? -1.851 -3.647 -12.689 1.00 96.38 144 GLY A C 1
ATOM 1098 O O . GLY A 1 144 ? -2.390 -4.535 -13.350 1.00 96.38 144 GLY A O 1
ATOM 1099 N N . ALA A 1 145 ? -0.712 -3.064 -13.076 1.00 96.31 145 ALA A N 1
ATOM 1100 C CA . ALA A 1 145 ? 0.025 -3.453 -14.278 1.00 96.31 145 ALA A CA 1
ATOM 1101 C C . ALA A 1 145 ? 0.527 -4.898 -14.206 1.00 96.31 145 ALA A C 1
ATOM 1103 O O . ALA A 1 145 ? 0.281 -5.667 -15.137 1.00 96.31 145 ALA A O 1
ATOM 1104 N N . PHE A 1 146 ? 1.136 -5.276 -13.084 1.00 96.19 146 PHE A N 1
ATOM 1105 C CA . PHE A 1 146 ? 1.641 -6.628 -12.859 1.00 96.19 146 PHE A CA 1
ATOM 1106 C C . PHE A 1 146 ? 0.526 -7.658 -12.643 1.00 96.19 146 PHE A C 1
ATOM 1108 O O . PHE A 1 146 ? 0.577 -8.744 -13.215 1.00 96.19 146 PHE A O 1
ATOM 1115 N N . THR A 1 147 ? -0.532 -7.302 -11.905 1.00 93.81 147 THR A N 1
ATOM 1116 C CA . THR A 1 147 ? -1.671 -8.205 -11.644 1.00 93.81 147 THR A CA 1
ATOM 1117 C C . THR A 1 147 ? -2.356 -8.636 -12.944 1.00 93.81 147 THR A C 1
ATOM 1119 O O . THR A 1 147 ? -2.753 -9.785 -13.082 1.00 93.81 147 THR A O 1
ATOM 1122 N N . ARG A 1 148 ? -2.459 -7.744 -13.944 1.00 92.94 148 ARG A N 1
ATOM 1123 C CA . ARG A 1 148 ? -3.023 -8.076 -15.271 1.00 92.94 148 ARG A CA 1
ATOM 1124 C C . ARG A 1 148 ? -2.194 -9.088 -16.070 1.00 92.94 148 ARG A C 1
ATOM 1126 O O . ARG A 1 148 ? -2.647 -9.525 -17.124 1.00 92.94 148 ARG A O 1
ATOM 1133 N N . ARG A 1 149 ? -0.980 -9.393 -15.619 1.00 92.88 149 ARG A N 1
ATOM 1134 C CA . ARG A 1 149 ? -0.046 -10.341 -16.234 1.00 92.88 149 ARG A CA 1
ATOM 1135 C C . ARG A 1 149 ? 0.201 -11.563 -15.346 1.00 92.88 149 ARG A C 1
ATOM 1137 O O . ARG A 1 149 ? 1.156 -12.284 -15.592 1.00 92.88 149 ARG A O 1
ATOM 1144 N N . ASP A 1 150 ? -0.629 -11.761 -14.319 1.00 91.88 150 ASP A N 1
ATOM 1145 C CA . ASP A 1 150 ? -0.528 -12.868 -13.361 1.00 91.88 150 ASP A CA 1
ATOM 1146 C C . ASP A 1 150 ? 0.842 -12.969 -12.658 1.00 91.88 150 ASP A C 1
ATOM 1148 O O . ASP A 1 150 ? 1.251 -14.040 -12.212 1.00 91.88 150 ASP A O 1
ATOM 1152 N N . ILE A 1 151 ? 1.549 -11.840 -12.518 1.00 92.50 151 ILE A N 1
ATOM 1153 C CA . ILE A 1 151 ? 2.799 -11.770 -11.752 1.00 92.50 151 ILE A CA 1
ATOM 1154 C C . ILE A 1 151 ? 2.470 -11.826 -10.258 1.00 92.50 151 ILE A C 1
ATOM 1156 O O . ILE A 1 151 ? 1.573 -11.125 -9.777 1.00 92.50 151 ILE A O 1
ATOM 1160 N N . ASP A 1 152 ? 3.195 -12.662 -9.518 1.00 90.75 152 ASP A N 1
ATOM 1161 C CA . ASP A 1 152 ? 2.929 -12.901 -8.105 1.00 90.75 152 ASP A CA 1
ATOM 1162 C C . ASP A 1 152 ? 3.268 -11.684 -7.225 1.00 90.75 152 ASP A C 1
ATOM 1164 O O . ASP A 1 152 ? 4.144 -10.870 -7.527 1.00 90.75 152 ASP A O 1
ATOM 1168 N N . GLY A 1 153 ? 2.573 -11.571 -6.092 1.00 90.12 153 GLY A N 1
ATOM 1169 C CA . GLY A 1 153 ? 2.699 -10.416 -5.207 1.00 90.12 153 GLY A CA 1
ATOM 1170 C C . GLY A 1 153 ? 4.085 -10.232 -4.585 1.00 90.12 153 GLY A C 1
ATOM 1171 O O . GLY A 1 153 ? 4.452 -9.093 -4.294 1.00 90.12 153 GLY A O 1
ATOM 1172 N N . TRP A 1 154 ? 4.874 -11.298 -4.411 1.00 86.75 154 TRP A N 1
ATOM 1173 C CA . TRP A 1 154 ? 6.239 -11.158 -3.901 1.00 86.75 154 TRP A CA 1
ATOM 1174 C C . TRP A 1 154 ? 7.132 -10.507 -4.944 1.00 86.75 154 TRP A C 1
ATOM 1176 O O . TRP A 1 154 ? 7.797 -9.526 -4.625 1.00 86.75 154 TRP A O 1
ATOM 1186 N N . THR A 1 155 ? 7.059 -10.958 -6.197 1.00 89.69 155 THR A N 1
ATOM 1187 C CA . THR A 1 155 ? 7.794 -10.346 -7.312 1.00 89.69 155 THR A CA 1
ATOM 1188 C C . THR A 1 155 ? 7.423 -8.872 -7.490 1.00 89.69 155 THR A C 1
ATOM 1190 O O . THR A 1 155 ? 8.303 -8.018 -7.630 1.00 89.69 155 THR A O 1
ATOM 1193 N N . VAL A 1 156 ? 6.131 -8.532 -7.403 1.00 94.19 156 VAL A N 1
ATOM 1194 C CA . VAL A 1 156 ? 5.678 -7.128 -7.442 1.00 94.19 156 VAL A CA 1
ATOM 1195 C C . VAL A 1 156 ? 6.232 -6.329 -6.263 1.00 94.19 156 VAL A C 1
ATOM 1197 O O . VAL A 1 156 ? 6.689 -5.198 -6.433 1.00 94.19 156 VAL A O 1
ATOM 1200 N N . GLY A 1 157 ? 6.214 -6.914 -5.066 1.00 90.44 157 GLY A N 1
ATOM 1201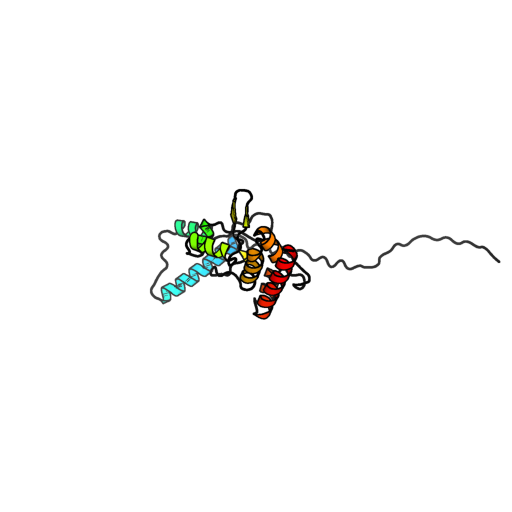 C CA . GLY A 1 157 ? 6.782 -6.310 -3.869 1.00 90.44 157 GLY A CA 1
ATOM 1202 C C . GLY A 1 157 ? 8.280 -6.024 -4.000 1.00 90.44 157 GLY A C 1
ATOM 1203 O O . GLY A 1 157 ? 8.733 -4.925 -3.673 1.00 90.44 157 GLY A O 1
ATOM 1204 N N . THR A 1 158 ? 9.042 -6.973 -4.539 1.00 87.88 158 THR A N 1
ATOM 1205 C CA . THR A 1 158 ? 10.470 -6.807 -4.822 1.00 87.88 158 THR A CA 1
ATOM 1206 C C . THR A 1 158 ? 10.705 -5.700 -5.842 1.00 87.88 158 THR A C 1
ATOM 1208 O O . THR A 1 158 ? 11.552 -4.841 -5.611 1.00 87.88 158 THR A O 1
ATOM 1211 N N . TRP A 1 159 ? 9.934 -5.647 -6.931 1.00 94.38 159 TRP A N 1
ATOM 1212 C CA . TRP A 1 159 ? 10.050 -4.575 -7.927 1.00 94.38 159 TRP A CA 1
ATOM 1213 C C . TRP A 1 159 ? 9.824 -3.187 -7.317 1.00 94.38 159 TRP A C 1
ATOM 1215 O O . TRP A 1 159 ? 10.588 -2.257 -7.568 1.00 94.38 159 TRP A O 1
ATOM 1225 N N . LEU A 1 160 ? 8.813 -3.053 -6.452 1.00 93.75 160 LEU A N 1
ATOM 1226 C CA . LEU A 1 160 ? 8.480 -1.786 -5.795 1.00 93.75 160 LEU A CA 1
ATOM 1227 C C . LEU A 1 160 ? 9.589 -1.266 -4.872 1.00 93.75 160 LEU A C 1
ATOM 1229 O O . LEU A 1 160 ? 9.682 -0.058 -4.648 1.00 93.75 160 LEU A O 1
ATOM 1233 N N . THR A 1 161 ? 10.397 -2.173 -4.326 1.00 89.56 161 THR A N 1
ATOM 1234 C CA . THR A 1 161 ? 11.341 -1.904 -3.233 1.00 89.56 161 THR A CA 1
ATOM 1235 C C . THR A 1 161 ? 12.801 -2.013 -3.661 1.00 89.56 161 THR A C 1
ATOM 1237 O O . THR A 1 161 ? 13.686 -1.578 -2.930 1.00 89.56 161 THR A O 1
ATOM 1240 N N . THR A 1 162 ? 13.067 -2.518 -4.867 1.00 87.31 162 THR A N 1
ATOM 1241 C CA . THR A 1 162 ? 14.420 -2.646 -5.414 1.00 87.31 162 THR A CA 1
ATOM 1242 C C . THR A 1 162 ? 14.903 -1.306 -5.976 1.00 87.31 162 THR A C 1
ATOM 1244 O O . THR A 1 162 ? 14.250 -0.748 -6.864 1.00 87.31 162 THR A O 1
ATOM 1247 N N . PRO A 1 163 ? 16.051 -0.781 -5.511 1.00 86.62 163 PRO A N 1
ATOM 1248 C CA . PRO A 1 163 ? 16.648 0.418 -6.080 1.00 86.62 163 PRO A CA 1
ATOM 1249 C C . PRO A 1 163 ? 17.116 0.212 -7.522 1.00 86.62 163 PRO A C 1
ATOM 1251 O O . PRO A 1 163 ? 17.771 -0.784 -7.828 1.00 86.62 163 PRO A O 1
ATOM 1254 N N . THR A 1 164 ? 16.825 1.162 -8.415 1.00 88.56 164 THR A N 1
ATOM 1255 C CA . THR A 1 164 ? 17.254 1.079 -9.822 1.00 88.56 164 THR A CA 1
ATOM 1256 C C . THR A 1 164 ? 17.681 2.433 -10.384 1.00 88.56 164 THR A C 1
ATOM 1258 O O . THR A 1 164 ? 17.268 3.492 -9.910 1.00 88.56 164 THR A O 1
ATOM 1261 N N . ALA A 1 165 ? 18.487 2.417 -11.449 1.00 92.44 165 ALA A N 1
ATOM 1262 C CA . ALA A 1 165 ? 18.896 3.637 -12.150 1.00 92.44 165 ALA A CA 1
ATOM 1263 C C . ALA A 1 165 ? 17.713 4.385 -12.800 1.00 92.44 165 ALA A C 1
ATOM 1265 O O . ALA A 1 165 ? 17.751 5.607 -12.908 1.00 92.44 165 ALA A O 1
ATOM 1266 N N . VAL A 1 166 ? 16.644 3.670 -13.174 1.00 94.25 166 VAL A N 1
ATOM 1267 C CA . VAL A 1 166 ? 15.401 4.238 -13.740 1.00 94.25 166 VAL A CA 1
ATOM 1268 C C . VAL A 1 166 ? 14.685 5.158 -12.739 1.00 94.25 166 VAL A C 1
ATOM 1270 O O . VAL A 1 166 ? 13.963 6.076 -13.130 1.00 94.25 166 VAL A O 1
ATOM 1273 N N . PHE A 1 167 ? 14.934 4.945 -11.447 1.00 90.94 167 PHE A N 1
ATOM 1274 C CA . PHE A 1 167 ? 14.422 5.744 -10.337 1.00 90.94 167 PHE A CA 1
ATOM 1275 C C . PHE A 1 167 ? 15.536 6.528 -9.629 1.00 90.94 167 PHE A C 1
ATOM 1277 O O . PHE A 1 167 ? 15.455 6.791 -8.431 1.00 90.94 167 PHE A O 1
ATOM 1284 N N . GLU A 1 168 ? 16.596 6.899 -10.353 1.00 90.19 168 GLU A N 1
ATOM 1285 C CA . GLU A 1 168 ? 17.695 7.726 -9.825 1.00 90.19 168 GLU A CA 1
ATOM 1286 C C . GLU A 1 168 ? 18.402 7.080 -8.617 1.00 90.19 168 GLU A C 1
ATOM 1288 O O . GLU A 1 168 ? 18.814 7.755 -7.677 1.00 90.19 168 GLU A O 1
ATOM 1293 N N . GLY A 1 169 ? 18.504 5.747 -8.616 1.00 83.75 169 GLY A N 1
ATOM 1294 C CA . GLY A 1 169 ? 19.087 4.978 -7.516 1.00 83.75 169 GLY A CA 1
ATOM 1295 C C . GLY A 1 169 ? 18.145 4.755 -6.329 1.00 83.75 169 GLY A C 1
ATOM 1296 O O . GLY A 1 169 ? 18.578 4.189 -5.329 1.00 83.75 169 GLY A O 1
ATOM 1297 N N . HIS A 1 170 ? 16.877 5.162 -6.425 1.00 87.06 170 HIS A N 1
ATOM 1298 C CA . HIS A 1 170 ? 15.836 4.876 -5.436 1.00 87.06 170 HIS A CA 1
ATOM 1299 C C . HIS A 1 170 ? 15.018 3.641 -5.826 1.00 87.06 170 HIS A C 1
ATOM 1301 O O . HIS A 1 170 ? 15.053 3.186 -6.970 1.00 87.06 170 HIS A O 1
ATOM 1307 N N . SER A 1 171 ? 14.257 3.096 -4.876 1.00 89.50 171 SER A N 1
ATOM 1308 C CA . SER A 1 171 ? 13.159 2.177 -5.191 1.00 89.50 171 SER A CA 1
ATOM 1309 C C . SER A 1 171 ? 11.977 2.935 -5.810 1.00 89.50 171 SER A C 1
ATOM 1311 O O . SER A 1 171 ? 11.897 4.162 -5.702 1.00 89.50 171 SER A O 1
ATOM 1313 N N . ALA A 1 172 ? 11.018 2.236 -6.424 1.00 93.00 172 ALA A N 1
ATOM 1314 C CA . ALA A 1 172 ? 9.814 2.883 -6.957 1.00 93.00 172 ALA A CA 1
ATOM 1315 C C . ALA A 1 172 ? 9.020 3.610 -5.853 1.00 93.00 172 ALA A C 1
ATOM 1317 O O . ALA A 1 172 ? 8.521 4.720 -6.055 1.00 93.00 172 ALA A O 1
ATOM 1318 N N . VAL A 1 173 ? 8.928 3.003 -4.663 1.00 90.06 173 VAL A N 1
ATOM 1319 C CA . VAL A 1 173 ? 8.244 3.593 -3.502 1.00 90.06 173 VAL A CA 1
ATOM 1320 C C . VAL A 1 173 ? 8.981 4.835 -3.003 1.00 90.06 173 VAL A C 1
ATOM 1322 O O . VAL A 1 173 ? 8.351 5.873 -2.791 1.00 90.06 173 VAL A O 1
ATOM 1325 N N . ASP A 1 174 ? 10.305 4.768 -2.865 1.00 87.00 174 ASP A N 1
ATOM 1326 C CA . ASP A 1 174 ? 11.106 5.909 -2.413 1.00 87.00 174 ASP A CA 1
ATOM 1327 C C . ASP A 1 174 ? 11.089 7.046 -3.431 1.00 87.00 174 ASP A C 1
ATOM 1329 O O . ASP A 1 174 ? 10.943 8.209 -3.054 1.00 87.00 174 ASP A O 1
ATOM 1333 N N . TYR A 1 175 ? 11.136 6.726 -4.725 1.00 88.50 175 TYR A N 1
ATOM 1334 C CA . TYR A 1 175 ? 11.012 7.705 -5.797 1.00 88.50 175 TYR A CA 1
ATOM 1335 C C . TYR A 1 175 ? 9.694 8.481 -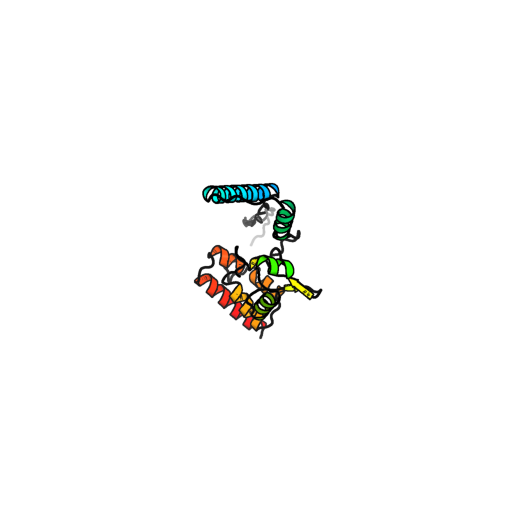5.696 1.00 88.50 175 TYR A C 1
ATOM 1337 O O . TYR A 1 175 ? 9.691 9.714 -5.768 1.00 88.50 175 TYR A O 1
ATOM 1345 N N . LEU A 1 176 ? 8.577 7.784 -5.446 1.00 90.19 176 LEU A N 1
ATOM 1346 C CA . LEU A 1 176 ? 7.278 8.417 -5.204 1.00 90.19 176 LEU A CA 1
ATOM 1347 C C . LEU A 1 176 ? 7.288 9.288 -3.946 1.00 90.19 176 LEU A C 1
ATOM 1349 O O . LEU A 1 176 ? 6.625 10.322 -3.934 1.00 90.19 176 LEU A O 1
ATOM 1353 N N . VAL A 1 177 ? 8.006 8.909 -2.890 1.00 86.19 177 VAL A N 1
ATOM 1354 C CA . VAL A 1 177 ? 8.104 9.709 -1.658 1.00 86.19 177 VAL A CA 1
ATOM 1355 C C . VAL A 1 177 ? 8.935 10.974 -1.883 1.00 86.19 177 VAL A C 1
ATOM 1357 O O . VAL A 1 177 ? 8.459 12.070 -1.576 1.00 86.19 177 VAL A O 1
ATOM 1360 N N . VAL A 1 178 ? 10.132 10.844 -2.461 1.00 84.69 178 VAL A N 1
ATOM 1361 C CA . VAL A 1 178 ? 11.049 11.957 -2.767 1.00 84.69 178 VAL A CA 1
ATOM 1362 C C . VAL A 1 178 ? 10.358 12.993 -3.653 1.00 84.69 178 VAL A C 1
ATOM 1364 O O . VAL A 1 178 ? 10.400 14.191 -3.371 1.00 84.69 178 VAL A O 1
ATOM 1367 N N . HIS A 1 179 ? 9.610 12.531 -4.655 1.00 86.94 179 HIS A N 1
ATOM 1368 C CA . HIS A 1 179 ? 8.865 13.384 -5.579 1.00 86.94 179 HIS A CA 1
ATOM 1369 C C . HIS A 1 179 ? 7.456 13.750 -5.091 1.00 86.94 179 HIS A C 1
ATOM 1371 O O . HIS A 1 179 ? 6.630 14.224 -5.879 1.00 86.94 179 HIS A O 1
ATOM 1377 N N . ARG A 1 180 ? 7.163 13.531 -3.799 1.00 87.12 180 ARG A N 1
ATOM 1378 C CA . ARG A 1 180 ? 5.896 13.875 -3.124 1.00 87.12 180 ARG A CA 1
ATOM 1379 C C . ARG A 1 180 ? 4.650 13.357 -3.849 1.00 87.12 180 ARG A C 1
ATOM 1381 O O . ARG A 1 180 ? 3.607 14.004 -3.843 1.00 87.12 180 ARG A O 1
ATOM 1388 N N . SER A 1 181 ? 4.785 12.212 -4.508 1.00 88.75 181 SER A N 1
ATOM 1389 C CA . SER A 1 181 ? 3.760 11.563 -5.326 1.00 88.75 181 SER A CA 1
ATOM 1390 C C . SER A 1 181 ? 3.148 12.518 -6.354 1.00 88.75 181 SER A C 1
ATOM 1392 O O . SER A 1 181 ? 1.944 12.490 -6.608 1.00 88.75 181 SER A O 1
ATOM 1394 N N . SER A 1 182 ? 3.977 13.396 -6.935 1.00 95.12 182 SER A N 1
ATOM 1395 C CA . SER A 1 182 ? 3.548 14.296 -8.003 1.00 95.12 182 SER A CA 1
ATOM 1396 C C . SER A 1 182 ? 2.951 13.510 -9.173 1.00 95.12 182 SER A C 1
ATOM 1398 O O . SER A 1 182 ? 3.334 12.370 -9.440 1.00 95.12 182 SER A O 1
ATOM 1400 N N . ALA A 1 183 ? 2.044 14.134 -9.926 1.00 96.56 183 ALA A N 1
ATOM 1401 C CA . ALA A 1 183 ? 1.411 13.477 -11.067 1.00 96.56 183 ALA A CA 1
ATOM 1402 C C . ALA A 1 183 ? 2.432 12.985 -12.114 1.00 96.56 183 ALA A C 1
ATOM 1404 O O . ALA A 1 183 ? 2.186 11.988 -12.785 1.00 96.56 183 ALA A O 1
ATOM 1405 N N . ALA A 1 184 ? 3.576 13.665 -12.250 1.00 97.31 184 ALA A N 1
ATOM 1406 C CA . ALA A 1 184 ? 4.664 13.227 -13.120 1.00 97.31 184 ALA A CA 1
ATOM 1407 C C . ALA A 1 184 ? 5.335 11.949 -12.595 1.00 97.31 184 ALA A C 1
ATOM 1409 O O . ALA A 1 184 ? 5.468 10.993 -13.351 1.00 97.31 184 ALA A O 1
ATOM 1410 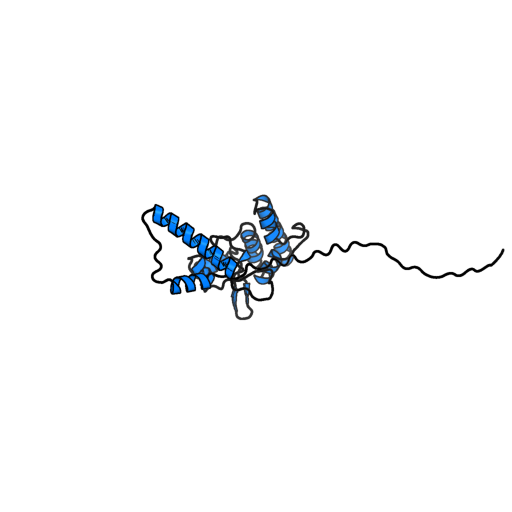N N . ALA A 1 185 ? 5.669 11.902 -11.302 1.00 95.69 185 ALA A N 1
ATOM 1411 C CA . ALA A 1 185 ? 6.285 10.727 -10.688 1.00 95.69 185 ALA A CA 1
ATOM 1412 C C . ALA A 1 185 ? 5.356 9.504 -10.708 1.00 95.69 185 ALA A C 1
ATOM 1414 O O . ALA A 1 185 ? 5.792 8.403 -11.030 1.00 95.69 185 ALA A O 1
ATOM 1415 N N . VAL A 1 186 ? 4.062 9.707 -10.436 1.00 97.31 186 VAL A N 1
ATOM 1416 C CA . VAL A 1 186 ? 3.042 8.649 -10.524 1.00 97.31 186 VAL A CA 1
ATOM 1417 C C . VAL A 1 186 ? 2.968 8.075 -11.938 1.00 97.31 186 VAL A C 1
ATOM 1419 O O . VAL A 1 186 ? 3.005 6.858 -12.104 1.00 97.31 186 VAL A O 1
ATOM 1422 N N . ARG A 1 187 ? 2.907 8.937 -12.965 1.00 98.12 187 ARG A N 1
ATOM 1423 C CA . ARG A 1 187 ? 2.901 8.487 -14.365 1.00 98.12 187 ARG A CA 1
ATOM 1424 C C . ARG A 1 187 ? 4.179 7.746 -14.738 1.00 98.12 187 ARG A C 1
ATOM 1426 O O . ARG A 1 187 ? 4.087 6.735 -15.423 1.00 98.12 187 ARG A O 1
ATOM 1433 N N . TRP A 1 188 ? 5.335 8.231 -14.287 1.00 97.88 188 TRP A N 1
ATOM 1434 C CA . TRP A 1 188 ? 6.623 7.604 -14.568 1.00 97.88 188 TRP A CA 1
ATOM 1435 C C . TRP A 1 188 ? 6.695 6.184 -14.007 1.00 97.88 188 TRP A C 1
ATOM 1437 O O . TRP A 1 188 ? 6.894 5.237 -14.760 1.00 97.88 188 TRP A O 1
ATOM 1447 N N . VAL A 1 189 ? 6.414 6.011 -12.711 1.00 97.50 189 VAL A N 1
ATOM 1448 C CA . VAL A 1 189 ? 6.409 4.685 -12.070 1.00 97.50 189 VAL A CA 1
ATOM 1449 C C . VAL A 1 189 ? 5.397 3.747 -12.727 1.00 97.50 189 VAL A C 1
ATOM 1451 O O . VAL A 1 189 ? 5.715 2.587 -12.986 1.00 97.50 189 VAL A O 1
ATOM 1454 N N . ALA A 1 190 ? 4.198 4.242 -13.049 1.00 97.62 190 ALA A N 1
ATOM 1455 C CA . ALA A 1 190 ? 3.186 3.448 -13.739 1.00 97.62 190 ALA A CA 1
ATOM 1456 C C . ALA A 1 190 ? 3.650 2.992 -15.134 1.00 97.62 190 ALA A C 1
ATOM 1458 O O . ALA A 1 190 ? 3.388 1.854 -15.521 1.00 97.62 190 ALA A O 1
ATOM 1459 N N . GLN A 1 191 ? 4.348 3.854 -15.881 1.00 97.88 191 GLN A N 1
ATOM 1460 C CA . GLN A 1 191 ? 4.902 3.509 -17.188 1.00 97.88 191 GLN A CA 1
ATOM 1461 C C . GLN A 1 191 ? 5.986 2.431 -17.068 1.00 97.88 191 GLN A C 1
ATOM 1463 O O . GLN A 1 191 ? 5.890 1.413 -17.753 1.00 97.88 191 GLN A O 1
ATOM 1468 N N . CYS A 1 192 ? 6.953 2.600 -16.161 1.00 97.75 192 CYS A N 1
ATOM 1469 C CA . CYS A 1 192 ? 8.000 1.602 -15.929 1.00 97.75 192 CYS A CA 1
ATOM 1470 C C . CYS A 1 192 ? 7.407 0.242 -15.537 1.00 97.75 192 CYS A C 1
ATOM 1472 O O . CYS A 1 192 ? 7.821 -0.786 -16.064 1.00 97.75 192 CYS A O 1
ATOM 1474 N N . ALA A 1 193 ? 6.381 0.232 -14.678 1.00 97.31 193 ALA A N 1
ATOM 1475 C CA . ALA A 1 193 ? 5.692 -0.999 -14.299 1.00 97.31 193 ALA A CA 1
ATOM 1476 C C . ALA A 1 193 ? 5.029 -1.691 -15.501 1.00 97.31 193 ALA A C 1
ATOM 1478 O O . ALA A 1 193 ? 5.081 -2.911 -15.615 1.00 97.31 193 ALA A O 1
ATOM 1479 N N . VAL A 1 194 ? 4.412 -0.934 -16.415 1.00 96.75 194 VAL A N 1
ATOM 1480 C CA . VAL A 1 194 ? 3.814 -1.495 -17.639 1.00 96.75 194 VAL A CA 1
ATOM 1481 C C . VAL A 1 194 ? 4.879 -2.086 -18.562 1.00 96.75 194 VAL A C 1
ATOM 1483 O O . VAL A 1 194 ? 4.667 -3.172 -19.104 1.00 96.75 194 VAL A O 1
ATOM 1486 N N . GLU A 1 195 ? 6.003 -1.395 -18.740 1.00 96.31 195 GLU A N 1
ATOM 1487 C CA . GLU A 1 195 ? 7.111 -1.845 -19.589 1.00 96.31 195 GLU A CA 1
ATOM 1488 C C . GLU A 1 195 ? 7.769 -3.119 -19.039 1.00 96.31 195 GLU A C 1
ATOM 1490 O O . GLU A 1 195 ? 7.960 -4.085 -19.782 1.00 96.31 195 GLU A O 1
ATOM 1495 N N . ASP A 1 196 ? 8.049 -3.165 -17.736 1.00 95.75 196 ASP A N 1
ATOM 1496 C CA . ASP A 1 196 ? 8.647 -4.337 -17.092 1.00 95.75 196 ASP A CA 1
ATOM 1497 C C . ASP A 1 196 ? 7.670 -5.516 -17.034 1.00 95.75 196 ASP A C 1
ATOM 1499 O O . ASP A 1 196 ? 8.045 -6.640 -17.371 1.00 95.75 196 ASP A O 1
ATOM 1503 N N . ALA A 1 197 ? 6.391 -5.271 -16.721 1.00 93.94 197 ALA A N 1
ATOM 1504 C CA . ALA A 1 197 ? 5.361 -6.308 -16.763 1.00 93.94 197 ALA A CA 1
ATOM 1505 C C . ALA A 1 197 ? 5.199 -6.901 -18.172 1.00 93.94 197 ALA A C 1
ATOM 1507 O O . ALA A 1 197 ? 4.954 -8.097 -18.315 1.00 93.94 197 ALA A O 1
ATOM 1508 N N . ALA A 1 198 ? 5.330 -6.082 -19.222 1.00 92.44 198 ALA A N 1
ATOM 1509 C CA . ALA A 1 198 ? 5.310 -6.566 -20.599 1.00 92.44 198 ALA A CA 1
ATOM 1510 C C . ALA A 1 198 ? 6.554 -7.401 -20.933 1.00 92.44 198 ALA A C 1
ATOM 1512 O O . ALA A 1 198 ? 6.427 -8.404 -21.629 1.00 92.44 198 ALA A O 1
ATOM 1513 N N . ARG A 1 199 ? 7.730 -7.020 -20.418 1.00 91.56 199 ARG A N 1
ATOM 1514 C CA . ARG A 1 199 ? 8.984 -7.757 -20.631 1.00 91.56 199 ARG A CA 1
ATOM 1515 C C . ARG A 1 199 ? 8.979 -9.128 -19.958 1.00 91.56 199 ARG A C 1
ATOM 1517 O O . ARG A 1 199 ? 9.528 -10.061 -20.522 1.00 91.56 199 ARG A O 1
ATOM 1524 N N . TRP A 1 200 ? 8.388 -9.251 -18.772 1.00 86.38 200 TRP A N 1
ATOM 1525 C CA . TRP A 1 200 ? 8.342 -10.519 -18.030 1.00 86.38 200 TRP A CA 1
ATOM 1526 C C . TRP A 1 200 ? 7.254 -11.480 -18.512 1.00 86.38 200 TRP A C 1
ATOM 1528 O O . TRP A 1 200 ? 7.307 -12.664 -18.201 1.00 86.38 200 TRP A O 1
ATOM 1538 N N . ALA A 1 201 ? 6.269 -10.974 -19.255 1.00 76.19 201 ALA A N 1
ATOM 1539 C CA . ALA A 1 201 ? 5.200 -11.777 -19.842 1.00 76.19 201 ALA A CA 1
ATOM 1540 C C . ALA A 1 201 ? 5.527 -12.310 -21.253 1.00 76.19 201 ALA A C 1
ATOM 1542 O O . ALA A 1 201 ? 4.687 -13.002 -21.830 1.00 76.19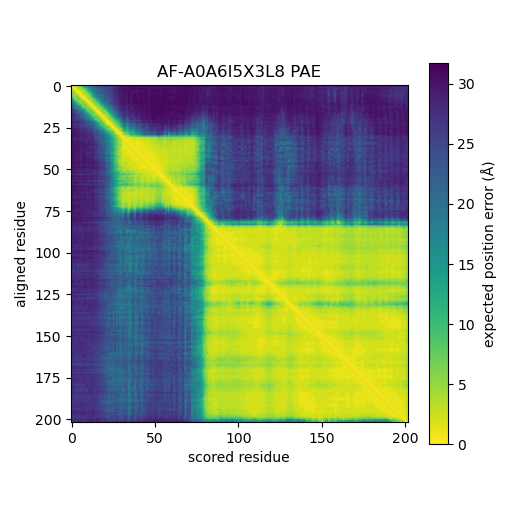 201 ALA A O 1
ATOM 1543 N N . ALA A 1 202 ? 6.679 -11.935 -21.822 1.00 61.66 202 ALA A N 1
ATOM 1544 C CA . ALA A 1 202 ? 7.162 -12.356 -23.141 1.00 61.66 202 ALA A CA 1
ATOM 1545 C C . ALA A 1 202 ? 8.125 -13.543 -23.022 1.00 61.66 202 ALA A C 1
ATOM 1547 O O . ALA A 1 202 ? 8.057 -14.424 -23.909 1.00 61.66 202 ALA A O 1
#

Foldseek 3Di:
DDDDDDDDDDDDDDDDDPPPPPDPPPPPDPDPVSVVVVVVVVQVVVQVVQVVVVHGDDCVPVVVVVVVVVLLDFDDDPPPDLLAGWDFLVSLCVLLVHDSVVVVVCLLQLQFQWAADPVGTTIGRPLQADPNRHGAQLLSLLSNLLSVLVHGRVVSSCQQRPQDVLLVRGGLSVSCVVVVVPPVSSVSSNVVSNVVSVVVSD

Mean predicted aligned error: 15.62 Å

Solvent-accessible surface area (backbone atoms only — not comparable to full-atom values): 11974 Å² total; per-residue (Å²): 137,87,87,84,91,82,90,84,86,90,85,79,92,82,79,88,72,83,78,78,75,79,69,79,79,78,72,77,71,80,49,72,65,57,50,51,50,55,48,50,56,50,53,53,52,53,38,53,58,32,44,78,70,79,41,75,78,87,62,92,58,50,64,65,50,47,51,56,51,56,70,67,51,79,66,79,63,98,62,91,51,81,51,56,42,60,34,45,65,68,56,45,26,65,73,63,74,46,53,69,65,59,52,51,52,33,40,75,65,10,54,40,67,49,29,69,46,96,89,67,50,55,35,28,49,46,75,45,43,46,99,84,62,44,58,35,78,30,52,32,51,25,38,28,39,29,44,78,64,74,51,52,35,57,63,54,45,48,57,38,46,44,60,33,74,95,42,79,61,26,15,54,56,51,37,30,56,78,51,68,52,32,74,65,47,24,51,49,47,27,48,53,30,44,54,51,36,53,61,75,73,108

Nearest PDB structures (foldseek):
  2kfs-assembly1_A  TM=6.934E-01  e=3.142E-05  Mycobacterium tuberculosis H37Rv
  6ama-assembly1_B  TM=8.719E-01  e=1.679E-01  Streptomyces venezuelae
  6amk-assembly1_B  TM=8.699E-01  e=1.778E-01  Streptomyces venezuelae
  2zhh-assembly1_A-2  TM=4.218E-01  e=3.582E-02  Escherichia coli K-12
  2zhg-assembly1_A-2  TM=4.391E-01  e=1.062E-01  Escherichia coli K-12

Secondary structure (DSSP, 8-state):
----------------------------PPPHHHHHHHHHHHHHHHHHHHHHTT-----TTHHHHHHHHHHTSPPPPSS--TT-SEE-HHHHHHHHT--HHHHHHHHHTTSS--EE-TTS-EEEEGGGB-TTSPBPTTHHHHHHHHHTTT--HHHHHHHHHS--GGGTTS-HHHHHHHTTT-HHHHHHHHHHHHHHHHHHT-

Radius of gyration: 25.71 Å; Cα contacts (8 Å, |Δi|>4): 193; chains: 1; bounding box: 97×45×58 Å